Protein AF-A0A7S0TD00-F1 (afdb_monomer_lite)

Sequence (277 aa):
SVAQQNVQYVLLAEFDIDKGSTVKHQYPKPCPISENILADLMLPEGAHLRETDWTIFFLRESEKQKANPERRMTKLDKWEKNRRALIQLIDESAFQLQVLEFSESVSDWFIMHDVARCTFIYSGKWDKSSPNMPQIVLQISEVEKPTKIITAVEVNVDLQWTVLSETELFCSFYPPTGNAMGVKFTTFKHMKSCTDIVGQVIKPPKRPEVPKEDNVHKVATEVDDVNLDQQIIVLNLVRTQIDKSVKRGAIVKAIAIATRLQILESFKPLLTLALDT

InterPro domains:
  IPR012860 Arf3-interacting protein 1, N-terminal domain [PF07792] (9-85)
  IPR052809 Actin-polarity regulatory [PTHR28245] (4-276)

pLDDT: mean 83.69, std 16.09, range [34.34, 97.5]

Radius of gyration: 28.65 Å; chains: 1; bounding box: 56×42×84 Å

Structure (mmCIF, N/CA/C/O backbone):
data_AF-A0A7S0TD00-F1
#
_entry.id   AF-A0A7S0TD00-F1
#
loop_
_atom_site.group_PDB
_atom_site.id
_atom_site.type_symbol
_atom_site.label_atom_id
_atom_site.label_alt_id
_atom_site.label_comp_id
_atom_site.label_asym_id
_atom_site.label_entity_id
_atom_site.label_seq_id
_atom_site.pdbx_PDB_ins_code
_atom_site.Cartn_x
_atom_site.Cartn_y
_atom_site.Cartn_z
_atom_site.occupancy
_atom_site.B_iso_or_equiv
_atom_site.auth_seq_id
_atom_site.auth_comp_id
_atom_site.auth_asym_id
_atom_site.auth_atom_id
_atom_site.pdbx_PDB_model_num
ATOM 1 N N . SER A 1 1 ? -14.610 1.796 -15.539 1.00 36.47 1 SER A N 1
ATOM 2 C CA . SER A 1 1 ? -13.770 0.635 -15.877 1.00 36.47 1 SER A CA 1
ATOM 3 C C . SER A 1 1 ? -12.531 1.157 -16.580 1.00 36.47 1 SER A C 1
ATOM 5 O O . SER A 1 1 ? -12.663 1.696 -17.671 1.00 36.47 1 SER A O 1
ATOM 7 N N . VAL A 1 2 ? -11.370 1.154 -15.923 1.00 39.78 2 VAL A N 1
ATOM 8 C CA . VAL A 1 2 ? -10.110 1.540 -16.578 1.00 39.78 2 VAL A CA 1
ATOM 9 C C . VAL A 1 2 ? -9.632 0.301 -17.326 1.00 39.78 2 VAL A C 1
ATOM 11 O O . VAL A 1 2 ? -9.380 -0.720 -16.694 1.00 39.78 2 VAL A O 1
ATOM 14 N N . ALA A 1 3 ? -9.580 0.357 -18.658 1.00 44.69 3 ALA A N 1
ATOM 15 C CA . ALA A 1 3 ? -9.066 -0.745 -19.462 1.00 44.69 3 ALA A CA 1
ATOM 16 C C . ALA A 1 3 ? -7.621 -1.046 -19.035 1.00 44.69 3 ALA A C 1
ATOM 18 O O . ALA A 1 3 ? -6.768 -0.157 -19.032 1.00 44.69 3 ALA A O 1
ATOM 19 N N . GLN A 1 4 ? -7.355 -2.287 -18.635 1.00 53.31 4 GLN A N 1
ATOM 20 C CA . GLN A 1 4 ? -6.020 -2.719 -18.250 1.00 53.31 4 GLN A CA 1
ATOM 21 C C . GLN A 1 4 ? -5.122 -2.708 -19.494 1.00 53.31 4 GLN A C 1
ATOM 23 O O . GLN A 1 4 ? -5.320 -3.477 -20.433 1.00 53.31 4 GLN A O 1
ATOM 28 N N . GLN A 1 5 ? -4.163 -1.782 -19.534 1.00 65.25 5 GLN A N 1
ATOM 29 C CA . GLN A 1 5 ? -3.261 -1.634 -20.670 1.00 65.25 5 GLN A CA 1
ATOM 30 C C . GLN A 1 5 ? -2.142 -2.686 -20.585 1.00 65.25 5 GLN A C 1
ATOM 32 O O . GLN A 1 5 ? -1.165 -2.519 -19.854 1.00 65.25 5 GLN A O 1
ATOM 37 N N . ASN A 1 6 ? -2.294 -3.772 -21.344 1.00 81.50 6 ASN A N 1
ATOM 38 C CA . ASN A 1 6 ? -1.384 -4.924 -21.330 1.00 81.50 6 ASN A CA 1
ATOM 39 C C . ASN A 1 6 ? -0.007 -4.635 -21.959 1.00 81.50 6 ASN A C 1
ATOM 41 O O . ASN A 1 6 ? 0.998 -5.191 -21.521 1.00 81.50 6 ASN A O 1
ATOM 45 N N . VAL A 1 7 ? 0.056 -3.736 -22.945 1.00 88.25 7 VAL A N 1
ATOM 46 C CA . VAL A 1 7 ? 1.300 -3.284 -23.594 1.00 88.25 7 VAL A CA 1
ATOM 47 C C . VAL A 1 7 ? 1.527 -1.818 -23.252 1.00 88.25 7 VAL A C 1
ATOM 49 O O . VAL A 1 7 ? 0.700 -0.970 -23.590 1.00 88.25 7 VAL A O 1
ATOM 52 N N . GLN A 1 8 ? 2.630 -1.509 -22.572 1.00 90.06 8 GLN A N 1
ATOM 53 C CA . GLN A 1 8 ? 2.934 -0.141 -22.153 1.00 90.06 8 GLN A CA 1
ATOM 54 C C . GLN A 1 8 ? 3.545 0.672 -23.291 1.00 90.06 8 GLN A C 1
ATOM 56 O O . GLN A 1 8 ? 3.165 1.833 -23.444 1.00 90.06 8 GLN A O 1
ATOM 61 N N . TYR A 1 9 ? 4.437 0.063 -24.084 1.00 93.12 9 TYR A N 1
ATOM 62 C CA . TYR A 1 9 ? 5.069 0.715 -25.231 1.00 93.12 9 TYR A CA 1
ATOM 63 C C . TYR A 1 9 ? 5.265 -0.241 -26.409 1.00 93.12 9 TYR A C 1
ATOM 65 O O . TYR A 1 9 ? 5.588 -1.413 -26.222 1.00 93.12 9 TYR A O 1
ATOM 73 N N . VAL A 1 10 ? 5.126 0.297 -27.616 1.00 94.94 10 VAL A N 1
ATOM 74 C CA . VAL A 1 10 ? 5.682 -0.257 -28.851 1.00 94.94 10 VAL A CA 1
ATOM 75 C C . VAL A 1 10 ? 6.727 0.732 -29.342 1.00 94.94 10 VAL A C 1
ATOM 77 O O . VAL A 1 10 ? 6.453 1.932 -29.427 1.00 94.94 10 VAL A O 1
ATOM 80 N N . LEU A 1 11 ? 7.926 0.236 -29.617 1.00 96.31 11 LEU A N 1
ATOM 81 C CA . LEU A 1 11 ? 9.086 1.047 -29.960 1.00 96.31 11 LEU A CA 1
ATOM 82 C C . LEU A 1 11 ? 9.622 0.609 -31.315 1.00 96.31 11 LEU A C 1
ATOM 84 O O . LEU A 1 11 ? 9.685 -0.588 -31.589 1.00 96.31 11 LEU A O 1
ATOM 88 N N . LEU A 1 12 ? 10.035 1.573 -32.132 1.00 96.69 12 LEU A N 1
ATOM 89 C CA . LEU A 1 12 ? 10.732 1.340 -33.390 1.00 96.69 12 LEU A CA 1
ATOM 90 C C . LEU A 1 12 ? 12.046 2.115 -33.377 1.00 96.69 12 LEU A C 1
ATOM 92 O O . LEU A 1 12 ? 12.034 3.332 -33.174 1.00 96.69 12 LEU A O 1
ATOM 96 N N . ALA A 1 13 ? 13.149 1.427 -33.642 1.00 96.38 13 ALA A N 1
ATOM 97 C CA . ALA A 1 13 ? 14.465 2.021 -33.814 1.00 96.38 13 ALA A CA 1
ATOM 98 C C . ALA A 1 13 ? 15.062 1.625 -35.167 1.00 96.38 13 ALA A C 1
ATOM 100 O O . ALA A 1 13 ? 14.758 0.564 -35.715 1.00 96.38 13 ALA A O 1
ATOM 101 N N . GLU A 1 14 ? 15.924 2.477 -35.704 1.00 94.38 14 GLU A N 1
ATOM 102 C CA . GLU A 1 14 ? 16.707 2.183 -36.899 1.00 94.38 14 GLU A CA 1
ATOM 103 C C . GLU A 1 14 ? 18.122 2.733 -36.771 1.00 94.38 14 GLU A C 1
ATOM 105 O O . GLU A 1 14 ? 18.386 3.695 -36.039 1.00 94.38 14 GLU A O 1
ATOM 110 N N . PHE A 1 15 ? 19.029 2.109 -37.509 1.00 91.94 15 PHE A N 1
ATOM 111 C CA . PHE A 1 15 ? 20.402 2.564 -37.592 1.00 91.94 15 PHE A CA 1
ATOM 112 C C . PHE A 1 15 ? 20.558 3.631 -38.684 1.00 91.94 15 PHE A C 1
ATOM 114 O O . PHE A 1 15 ? 20.278 3.382 -39.857 1.00 91.94 15 PHE A O 1
ATOM 121 N N . ASP A 1 16 ? 21.065 4.799 -38.301 1.00 88.88 16 ASP A N 1
ATOM 122 C CA . ASP A 1 16 ? 21.425 5.907 -39.182 1.00 88.88 16 ASP A CA 1
ATOM 123 C C . ASP A 1 16 ? 22.955 5.981 -39.331 1.00 88.88 16 ASP A C 1
ATOM 125 O O . ASP A 1 16 ? 23.702 5.839 -38.364 1.00 88.88 16 ASP A O 1
ATOM 129 N N . ILE A 1 17 ? 23.450 6.191 -40.554 1.00 83.81 17 ILE A N 1
ATOM 130 C CA . ILE A 1 17 ? 24.895 6.184 -40.827 1.00 83.81 17 ILE A CA 1
ATOM 131 C C . ILE A 1 17 ? 25.645 7.342 -40.159 1.00 83.81 17 ILE A C 1
ATOM 133 O O . ILE A 1 17 ? 26.800 7.161 -39.775 1.00 83.81 17 ILE A O 1
ATOM 137 N N . ASP A 1 18 ? 24.997 8.495 -40.020 1.00 85.38 18 ASP A N 1
ATOM 138 C CA . ASP A 1 18 ? 25.607 9.719 -39.510 1.00 85.38 18 ASP A CA 1
ATOM 139 C C . ASP A 1 18 ? 25.361 9.869 -38.002 1.00 85.38 18 ASP A C 1
ATOM 141 O O . ASP A 1 18 ? 26.192 10.426 -37.285 1.00 85.38 18 ASP A O 1
ATOM 145 N N . LYS A 1 19 ? 24.221 9.366 -37.510 1.00 85.25 19 LYS A N 1
ATOM 146 C CA . LYS A 1 19 ? 23.777 9.540 -36.115 1.00 85.25 19 LYS A CA 1
ATOM 147 C C . LYS A 1 19 ? 23.901 8.287 -35.248 1.00 85.25 19 LYS A C 1
ATOM 149 O O . LYS A 1 19 ? 23.792 8.402 -34.032 1.00 85.25 19 LYS A O 1
ATOM 154 N N . GLY A 1 20 ? 24.127 7.120 -35.846 1.00 89.56 20 GLY A N 1
ATOM 155 C CA . GLY A 1 20 ? 24.105 5.836 -35.149 1.00 89.56 20 GLY A CA 1
ATOM 156 C C . GLY A 1 20 ? 22.681 5.334 -34.892 1.00 89.56 20 GLY A C 1
ATOM 157 O O . GLY A 1 20 ? 21.760 5.598 -35.666 1.00 89.56 20 GLY A O 1
ATOM 158 N N . SER A 1 21 ? 22.493 4.579 -33.813 1.00 93.00 21 SER A N 1
ATOM 159 C CA . SER A 1 21 ? 21.187 4.041 -33.422 1.00 93.00 21 SER A CA 1
ATOM 160 C C . SER A 1 21 ? 20.222 5.168 -33.040 1.00 93.00 21 SER A C 1
ATOM 162 O O . SER A 1 21 ? 20.534 6.016 -32.206 1.00 93.00 21 SER A O 1
ATOM 164 N N . THR A 1 22 ? 19.024 5.182 -33.630 1.00 94.12 22 THR A N 1
ATOM 165 C CA . THR A 1 22 ? 18.001 6.203 -33.346 1.00 94.12 22 THR A CA 1
ATOM 166 C C . THR A 1 22 ? 16.620 5.590 -33.142 1.00 94.12 22 THR A C 1
ATOM 168 O O . THR A 1 22 ? 16.242 4.648 -33.837 1.00 94.12 22 THR A O 1
ATOM 171 N N . VAL A 1 23 ? 15.830 6.144 -32.218 1.00 95.50 23 VAL A N 1
ATOM 172 C CA . VAL A 1 23 ? 14.402 5.812 -32.085 1.00 95.50 23 VAL A CA 1
ATOM 173 C C . VAL A 1 23 ? 13.611 6.608 -33.122 1.00 95.50 23 VAL A C 1
ATOM 175 O O . VAL A 1 23 ? 13.789 7.815 -33.261 1.00 95.50 23 VAL A O 1
ATOM 178 N N . LYS A 1 24 ? 12.725 5.935 -33.857 1.00 95.44 24 LYS A N 1
ATOM 179 C CA . LYS A 1 24 ? 11.877 6.536 -34.899 1.00 95.44 24 LYS A CA 1
ATOM 180 C C . LYS A 1 24 ? 10.453 6.752 -34.423 1.00 95.44 24 LYS A C 1
ATOM 182 O O . LYS A 1 24 ? 9.887 7.820 -34.643 1.00 95.44 24 LYS A O 1
ATOM 187 N N . HIS A 1 25 ? 9.879 5.750 -33.760 1.00 94.62 25 HIS A N 1
ATOM 188 C CA . HIS A 1 25 ? 8.500 5.803 -33.290 1.00 94.62 25 HIS A CA 1
ATOM 189 C C . HIS A 1 25 ? 8.344 5.198 -31.902 1.00 94.62 25 HIS A C 1
ATOM 191 O O . HIS A 1 25 ? 9.000 4.222 -31.540 1.00 94.62 25 HIS A O 1
ATOM 197 N N . GLN A 1 26 ? 7.429 5.794 -31.142 1.00 95.12 26 GLN A N 1
ATOM 198 C CA . GLN A 1 26 ? 7.046 5.361 -29.808 1.00 95.12 26 GLN A CA 1
ATOM 199 C C . GLN A 1 26 ? 5.525 5.456 -29.698 1.00 95.12 26 GLN A C 1
ATOM 201 O O . GLN A 1 26 ? 4.943 6.508 -29.964 1.00 95.12 26 GLN A O 1
ATOM 206 N N . TYR A 1 27 ? 4.874 4.365 -29.312 1.00 92.19 27 TYR A N 1
ATOM 207 C CA . TYR A 1 27 ? 3.422 4.288 -29.164 1.00 92.19 27 TYR A CA 1
ATOM 208 C C . TYR A 1 27 ? 3.062 3.649 -27.817 1.00 92.19 27 TYR A C 1
ATOM 210 O O . TYR A 1 27 ? 3.769 2.746 -27.383 1.00 92.19 27 TYR A O 1
ATOM 218 N N . PRO A 1 28 ? 1.972 4.057 -27.140 1.00 89.62 28 PRO A N 1
ATOM 219 C CA . PRO A 1 28 ? 1.060 5.151 -27.495 1.00 89.62 28 PRO A CA 1
ATOM 220 C C . PRO A 1 28 ? 1.586 6.543 -27.129 1.00 89.62 28 PRO A C 1
ATOM 222 O O . PRO A 1 28 ? 1.002 7.548 -27.518 1.00 89.62 28 PRO A O 1
ATOM 225 N N . LYS A 1 29 ? 2.667 6.611 -26.352 1.00 88.19 29 LYS A N 1
ATOM 226 C CA . LYS A 1 29 ? 3.293 7.844 -25.868 1.00 88.19 29 LYS A CA 1
ATOM 227 C C . LYS A 1 29 ? 4.811 7.647 -25.796 1.00 88.19 29 LYS A C 1
ATOM 229 O O . LYS A 1 29 ? 5.242 6.494 -25.726 1.00 88.19 29 LYS A O 1
ATOM 234 N N . PRO A 1 30 ? 5.607 8.726 -25.723 1.00 86.00 30 PRO A N 1
ATOM 235 C CA . PRO A 1 30 ? 7.042 8.608 -25.493 1.00 86.00 30 PRO A CA 1
ATOM 236 C C . PRO A 1 30 ? 7.362 7.818 -24.214 1.00 86.00 30 PRO A C 1
ATOM 238 O O . PRO A 1 30 ? 6.748 8.025 -23.157 1.00 86.00 30 PRO A O 1
ATOM 241 N N . CYS A 1 31 ? 8.314 6.897 -24.327 1.00 85.56 31 CYS A N 1
ATOM 242 C CA . CYS A 1 31 ? 8.933 6.181 -23.224 1.00 85.56 31 CYS A CA 1
ATOM 243 C C . CYS A 1 31 ? 9.693 7.189 -22.343 1.00 85.56 31 CYS A C 1
ATOM 245 O O . CYS A 1 31 ? 10.375 8.063 -22.872 1.00 85.56 31 CYS A O 1
ATOM 247 N N . PRO A 1 32 ? 9.607 7.102 -21.003 1.00 77.88 32 PRO A N 1
ATOM 248 C CA . PRO A 1 32 ? 10.296 8.013 -20.082 1.00 77.88 32 PRO A CA 1
ATOM 249 C C . PRO A 1 32 ? 11.805 7.721 -19.962 1.00 77.88 32 PRO A C 1
ATOM 251 O O . PRO A 1 32 ? 12.413 7.989 -18.930 1.00 77.88 32 PRO A O 1
ATOM 254 N N . ILE A 1 33 ? 12.393 7.091 -20.975 1.00 83.00 33 ILE A N 1
ATOM 255 C CA . ILE A 1 33 ? 13.814 6.768 -21.072 1.00 83.00 33 ILE A CA 1
ATOM 256 C C . ILE A 1 33 ? 14.350 7.548 -22.264 1.00 83.00 33 ILE A C 1
ATOM 258 O O . ILE A 1 33 ? 13.649 7.709 -23.262 1.00 83.00 33 ILE A O 1
ATOM 262 N N . SER A 1 34 ? 15.575 8.065 -22.152 1.00 86.12 34 SER A N 1
ATOM 263 C CA . SER A 1 34 ? 16.172 8.840 -23.237 1.00 86.12 34 SER A CA 1
ATOM 264 C C . SER A 1 34 ? 16.261 8.008 -24.515 1.00 86.12 34 SER A C 1
ATOM 266 O O . SER A 1 34 ? 16.638 6.836 -24.485 1.00 86.12 34 SER A O 1
ATOM 268 N N . GLU A 1 35 ? 15.942 8.635 -25.647 1.00 88.25 35 GLU A N 1
ATOM 269 C CA . GLU A 1 35 ? 15.896 7.952 -26.943 1.00 88.25 35 GLU A CA 1
ATOM 270 C C . GLU A 1 35 ? 17.239 7.326 -27.322 1.00 88.25 35 GLU A C 1
ATOM 272 O O . GLU A 1 35 ? 17.247 6.232 -27.867 1.00 88.25 35 GLU A O 1
ATOM 277 N N . ASN A 1 36 ? 18.364 7.948 -26.960 1.00 87.19 36 ASN A N 1
ATOM 278 C CA . ASN A 1 36 ? 19.694 7.392 -27.233 1.00 87.19 36 ASN A CA 1
ATOM 279 C C . ASN A 1 36 ? 19.907 6.052 -26.511 1.00 87.19 36 ASN A C 1
ATOM 281 O O . ASN A 1 36 ? 20.262 5.063 -27.138 1.00 87.19 36 ASN A O 1
ATOM 285 N N . ILE A 1 37 ? 19.607 5.993 -25.206 1.00 87.12 37 ILE A N 1
ATOM 286 C CA . ILE A 1 37 ? 19.737 4.750 -24.427 1.00 87.12 37 ILE A CA 1
ATOM 287 C C . ILE A 1 37 ? 18.771 3.696 -24.969 1.00 87.12 37 ILE A C 1
ATOM 289 O O . ILE A 1 37 ? 19.114 2.521 -25.067 1.00 87.12 37 ILE A O 1
ATOM 293 N N . LEU A 1 38 ? 17.555 4.110 -25.322 1.00 91.38 38 LEU A N 1
ATOM 294 C CA . LEU A 1 38 ? 16.552 3.204 -25.861 1.00 91.38 38 LEU A CA 1
ATOM 295 C C . LEU A 1 38 ? 16.971 2.628 -27.219 1.00 91.38 38 LEU A C 1
ATOM 297 O O . LEU A 1 38 ? 16.799 1.433 -27.446 1.00 91.38 38 LEU A O 1
ATOM 301 N N . ALA A 1 39 ? 17.556 3.452 -28.090 1.00 93.25 39 ALA A N 1
ATOM 302 C CA . ALA A 1 39 ? 18.073 3.028 -29.382 1.00 93.25 39 ALA A CA 1
ATOM 303 C C . ALA A 1 39 ? 19.233 2.037 -29.231 1.00 93.25 39 ALA A C 1
ATOM 305 O O . ALA A 1 39 ? 19.227 1.011 -29.903 1.00 93.25 39 ALA A O 1
ATOM 306 N N . ASP A 1 40 ? 20.171 2.295 -28.317 1.00 90.75 40 ASP A N 1
ATOM 307 C CA . ASP A 1 40 ? 21.311 1.406 -28.055 1.00 90.75 40 ASP A CA 1
ATOM 308 C C . ASP A 1 40 ? 20.870 0.046 -27.488 1.00 90.75 40 ASP A C 1
ATOM 310 O O . ASP A 1 40 ? 21.419 -0.995 -27.846 1.00 90.75 40 ASP A O 1
ATOM 314 N N . LEU A 1 41 ? 19.840 0.027 -26.633 1.00 91.88 41 LEU A N 1
ATOM 315 C CA . LEU A 1 41 ? 19.255 -1.216 -26.111 1.00 91.88 41 LEU A CA 1
ATOM 316 C C . LEU A 1 41 ? 18.516 -2.017 -27.194 1.00 91.88 41 LEU A C 1
ATOM 318 O O . LEU A 1 41 ? 18.530 -3.250 -27.170 1.00 91.88 41 LEU A O 1
ATOM 322 N N . MET A 1 42 ? 17.856 -1.329 -28.130 1.00 94.50 42 MET A N 1
ATOM 323 C CA . MET A 1 42 ? 17.131 -1.959 -29.236 1.00 94.50 42 MET A CA 1
ATOM 324 C C . MET A 1 42 ? 18.052 -2.429 -30.365 1.00 94.50 42 MET A C 1
ATOM 326 O O . MET A 1 42 ? 17.738 -3.414 -31.025 1.00 94.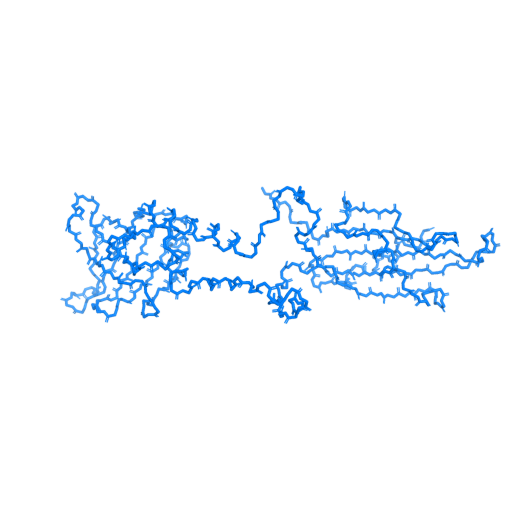50 42 MET A O 1
ATOM 330 N N . LEU A 1 43 ? 19.175 -1.751 -30.591 1.00 92.44 43 LEU A N 1
ATOM 331 C CA . LEU A 1 43 ? 20.145 -2.032 -31.650 1.00 92.44 43 LEU A CA 1
ATOM 332 C C . LEU A 1 43 ? 21.533 -2.257 -31.032 1.00 92.44 43 LEU A C 1
ATOM 334 O O . LEU A 1 43 ? 22.413 -1.407 -31.183 1.00 92.44 43 LEU A O 1
ATOM 338 N N . PRO A 1 44 ? 21.741 -3.380 -30.322 1.00 82.81 44 PRO A N 1
ATOM 339 C CA . PRO A 1 44 ? 23.016 -3.652 -29.681 1.00 82.81 44 PRO A CA 1
ATOM 340 C C . PRO A 1 44 ? 24.130 -3.837 -30.714 1.00 82.81 44 PRO A C 1
ATOM 342 O O . PRO A 1 44 ? 23.916 -4.306 -31.838 1.00 82.81 44 PRO A O 1
ATOM 345 N N . GLU A 1 45 ? 25.348 -3.507 -30.295 1.00 79.50 45 GLU A N 1
ATOM 346 C CA . GLU A 1 45 ? 26.547 -3.711 -31.102 1.00 79.50 45 GLU A CA 1
ATOM 347 C C . GLU A 1 45 ? 26.650 -5.159 -31.605 1.00 79.50 45 GLU A C 1
ATOM 349 O O . GLU A 1 45 ? 26.419 -6.123 -30.875 1.00 79.50 45 GLU A O 1
ATOM 354 N N . GLY A 1 46 ? 26.983 -5.308 -32.888 1.00 75.94 46 GLY A N 1
ATOM 355 C CA . GLY A 1 46 ? 27.046 -6.611 -33.559 1.00 75.94 46 GLY A CA 1
ATOM 356 C C . GLY A 1 46 ? 25.720 -7.150 -34.114 1.00 75.94 46 GLY A C 1
ATOM 357 O O . GLY A 1 46 ? 25.755 -8.159 -34.817 1.00 75.94 46 GLY A O 1
ATOM 358 N N . ALA A 1 47 ? 24.572 -6.485 -33.916 1.00 74.31 47 ALA A N 1
ATOM 359 C CA . ALA A 1 47 ? 23.291 -6.936 -34.488 1.00 74.31 47 ALA A CA 1
ATOM 360 C C . ALA A 1 47 ? 23.292 -7.008 -36.033 1.00 74.31 47 ALA A C 1
ATOM 362 O O . ALA A 1 47 ? 22.589 -7.821 -36.626 1.00 74.31 47 ALA A O 1
ATOM 363 N N . HIS A 1 48 ? 24.148 -6.220 -36.690 1.00 73.56 48 HIS A N 1
ATOM 364 C CA . HIS A 1 48 ? 24.347 -6.229 -38.144 1.00 73.56 48 HIS A CA 1
ATOM 365 C C . HIS A 1 48 ? 25.030 -7.502 -38.682 1.00 73.56 48 HIS A C 1
ATOM 367 O O . HIS A 1 48 ? 25.057 -7.716 -39.891 1.00 73.56 48 HIS A O 1
ATOM 373 N N . LEU A 1 49 ? 25.608 -8.339 -37.811 1.00 78.62 49 LEU A N 1
ATOM 374 C CA . LEU A 1 49 ? 26.257 -9.600 -38.193 1.00 78.62 49 LEU A CA 1
ATOM 375 C C . LEU A 1 49 ? 25.256 -10.743 -38.401 1.00 78.62 49 LEU A C 1
ATOM 377 O O . LEU A 1 49 ? 25.643 -11.836 -38.815 1.00 78.62 49 LEU A O 1
ATOM 381 N N . ARG A 1 50 ? 23.981 -10.516 -38.078 1.00 81.62 50 ARG A N 1
ATOM 382 C CA . ARG A 1 50 ? 22.902 -11.500 -38.159 1.00 81.62 50 ARG A CA 1
ATOM 383 C C . ARG A 1 50 ? 21.752 -10.920 -38.969 1.00 81.62 50 ARG A C 1
ATOM 385 O O . ARG A 1 50 ? 21.496 -9.720 -38.922 1.00 81.62 50 ARG A O 1
ATOM 392 N N . GLU A 1 51 ? 21.047 -11.785 -39.692 1.00 85.25 51 GLU A N 1
ATOM 393 C CA . GLU A 1 51 ? 19.837 -11.393 -40.425 1.00 85.25 51 GLU A CA 1
ATOM 394 C C . GLU A 1 51 ? 18.716 -10.986 -39.459 1.00 85.25 51 GLU A C 1
ATOM 396 O O . GLU A 1 51 ? 18.051 -9.973 -39.662 1.00 85.25 51 GLU A O 1
ATOM 401 N N . THR A 1 52 ? 18.560 -11.730 -38.365 1.00 88.94 52 THR A N 1
ATOM 402 C CA . THR A 1 52 ? 17.617 -11.428 -37.284 1.00 88.94 52 THR A CA 1
ATOM 403 C C . THR A 1 52 ? 18.200 -11.802 -35.931 1.00 88.94 52 THR A C 1
ATOM 405 O O . THR A 1 52 ? 18.889 -12.819 -35.821 1.00 88.94 52 THR A O 1
ATOM 408 N N . ASP A 1 53 ? 17.879 -11.025 -34.897 1.00 91.50 53 ASP A N 1
ATOM 409 C CA . ASP A 1 53 ? 18.256 -11.323 -33.514 1.00 91.50 53 ASP A CA 1
ATOM 410 C C . ASP A 1 53 ? 17.159 -10.914 -32.521 1.00 91.50 53 ASP A C 1
ATOM 412 O O . ASP A 1 53 ? 16.482 -9.901 -32.709 1.00 91.50 53 ASP A O 1
ATOM 416 N N . TRP A 1 54 ? 16.992 -11.701 -31.459 1.00 92.56 54 TRP A N 1
ATOM 417 C CA . TRP A 1 54 ? 16.017 -11.446 -30.399 1.00 92.56 54 TRP A CA 1
ATOM 418 C C . TRP A 1 54 ? 16.741 -11.041 -29.125 1.00 92.56 54 TRP A C 1
ATOM 420 O O . TRP A 1 54 ? 17.585 -11.783 -28.622 1.00 92.56 54 TRP A O 1
ATOM 430 N N . THR A 1 55 ? 16.360 -9.906 -28.549 1.00 91.50 55 THR A N 1
ATOM 431 C CA . THR A 1 55 ? 16.898 -9.461 -27.264 1.00 91.50 55 THR A CA 1
ATOM 432 C C . THR A 1 55 ? 15.787 -9.180 -26.268 1.00 91.50 55 THR A C 1
ATOM 434 O O . THR A 1 55 ? 14.675 -8.787 -26.622 1.00 91.50 55 THR A O 1
ATOM 437 N N . ILE A 1 56 ? 16.088 -9.419 -24.993 1.00 91.69 56 ILE A N 1
ATOM 438 C CA . ILE A 1 56 ? 15.217 -9.053 -23.882 1.00 91.69 56 ILE A CA 1
ATOM 439 C C . ILE A 1 56 ? 15.994 -8.100 -22.991 1.00 91.69 56 ILE A C 1
ATOM 441 O O . ILE A 1 56 ? 17.111 -8.400 -22.571 1.00 91.69 56 ILE A O 1
ATOM 445 N N . PHE A 1 57 ? 15.390 -6.961 -22.685 1.00 91.50 57 PHE A N 1
ATOM 446 C CA . PHE A 1 57 ? 15.923 -6.020 -21.711 1.00 91.50 57 PHE A CA 1
ATOM 447 C C . PHE A 1 57 ? 14.806 -5.494 -20.817 1.00 91.50 57 PHE A C 1
ATOM 449 O O . PHE A 1 57 ? 13.617 -5.648 -21.099 1.00 91.50 57 PHE A O 1
ATOM 456 N N . PHE A 1 58 ? 15.190 -4.893 -19.696 1.00 89.50 58 PHE A N 1
ATOM 457 C CA . PHE A 1 58 ? 14.246 -4.425 -18.692 1.00 89.50 58 PHE A CA 1
ATOM 458 C C . PHE A 1 58 ? 14.291 -2.912 -18.591 1.00 89.50 58 PHE A C 1
ATOM 460 O O . PHE A 1 58 ? 15.357 -2.317 -18.438 1.00 89.50 58 PHE A O 1
ATOM 467 N N . LEU A 1 59 ? 13.115 -2.299 -18.614 1.00 86.19 59 LEU A N 1
ATOM 468 C CA . LEU A 1 59 ? 12.948 -0.887 -18.334 1.00 86.19 59 LEU A CA 1
ATOM 469 C C . LEU A 1 59 ? 12.396 -0.746 -16.923 1.00 86.19 59 LEU A C 1
ATOM 471 O O . LEU A 1 59 ? 11.348 -1.296 -16.584 1.00 86.19 59 LEU A O 1
ATOM 475 N N . ARG A 1 60 ? 13.103 0.014 -16.090 1.00 72.81 60 ARG A N 1
ATOM 476 C CA . ARG A 1 60 ? 12.541 0.488 -14.831 1.00 72.81 60 ARG A CA 1
ATOM 477 C C . ARG A 1 60 ? 11.873 1.816 -15.125 1.00 72.81 60 ARG A C 1
ATOM 479 O O . ARG A 1 60 ? 12.551 2.766 -15.521 1.00 72.81 60 ARG A O 1
ATOM 486 N N . GLU A 1 61 ? 10.567 1.899 -14.904 1.00 61.84 61 GLU A N 1
ATOM 487 C CA . GLU A 1 61 ? 9.889 3.190 -14.840 1.00 61.84 61 GLU A CA 1
ATOM 488 C C . GLU A 1 61 ? 10.352 3.869 -13.548 1.00 61.84 61 GLU A C 1
ATOM 490 O O . GLU A 1 61 ? 9.702 3.824 -12.511 1.00 61.84 61 GLU A O 1
ATOM 495 N N . SER A 1 62 ? 11.568 4.418 -13.563 1.00 52.28 62 SER A N 1
ATOM 496 C CA . SER A 1 62 ? 12.010 5.246 -12.458 1.00 52.28 62 SER A CA 1
ATOM 497 C C . SER A 1 62 ? 11.081 6.455 -12.430 1.00 52.28 62 SER A C 1
ATOM 499 O O . SER A 1 62 ? 10.853 7.078 -13.468 1.00 52.28 62 SER A O 1
ATOM 501 N N . GLU A 1 63 ? 10.585 6.839 -11.255 1.00 46.41 63 GLU A N 1
ATOM 502 C CA . GLU A 1 63 ? 9.786 8.062 -11.047 1.00 46.41 63 GLU A CA 1
ATOM 503 C C . GLU A 1 63 ? 10.533 9.361 -11.469 1.00 46.41 63 GLU A C 1
ATOM 505 O O . GLU A 1 63 ? 10.079 10.474 -11.215 1.00 46.41 63 GLU A O 1
ATOM 510 N N . LYS A 1 64 ? 11.698 9.246 -12.124 1.00 45.72 64 LYS A N 1
ATOM 511 C CA . LYS A 1 64 ? 12.677 10.295 -12.399 1.00 45.72 64 LYS A CA 1
ATOM 512 C C . LYS A 1 64 ? 12.421 11.134 -13.657 1.00 45.72 64 LYS A C 1
ATOM 514 O O . LYS A 1 64 ? 13.245 12.002 -13.912 1.00 45.72 64 LYS A O 1
ATOM 519 N N . GLN A 1 65 ? 11.340 10.959 -14.428 1.00 42.62 65 GLN A N 1
ATOM 520 C CA . GLN A 1 65 ? 11.144 11.764 -15.660 1.00 42.62 65 GLN A CA 1
ATOM 521 C C . GLN A 1 65 ? 9.747 12.379 -15.884 1.00 42.62 65 GLN A C 1
ATOM 523 O O . GLN A 1 65 ? 9.413 12.757 -17.003 1.00 42.62 65 GLN A O 1
ATOM 528 N N . LYS A 1 66 ? 8.933 12.584 -14.835 1.00 38.62 66 LYS A N 1
ATOM 529 C CA . LYS A 1 66 ? 7.684 13.381 -14.944 1.00 38.62 66 LYS A CA 1
ATOM 530 C C . LYS A 1 66 ? 7.444 14.417 -13.837 1.00 38.62 66 LYS A C 1
ATOM 532 O O . LYS A 1 66 ? 6.304 14.812 -13.615 1.00 38.62 66 LYS A O 1
ATOM 537 N N . ALA A 1 67 ? 8.484 14.902 -13.162 1.00 35.81 67 ALA A N 1
ATOM 538 C CA . ALA A 1 67 ? 8.319 15.922 -12.127 1.00 35.81 67 ALA A CA 1
ATOM 539 C C . ALA A 1 67 ? 9.151 17.175 -12.422 1.00 35.81 67 ALA A C 1
ATOM 541 O O . ALA A 1 67 ? 10.365 17.106 -12.591 1.00 35.81 67 ALA A O 1
ATOM 542 N N . ASN A 1 68 ? 8.448 18.308 -12.466 1.00 34.34 68 ASN A N 1
ATOM 543 C CA . ASN A 1 68 ? 8.950 19.676 -12.378 1.00 34.34 68 ASN A CA 1
ATOM 544 C C . ASN A 1 68 ? 10.192 19.771 -11.446 1.00 34.34 68 ASN A C 1
ATOM 546 O O . ASN A 1 68 ? 10.114 19.274 -10.317 1.00 34.34 68 ASN A O 1
ATOM 550 N N . PRO A 1 69 ? 11.323 20.382 -11.863 1.00 39.53 69 PRO A N 1
ATOM 551 C CA . PRO A 1 69 ? 12.559 20.449 -11.068 1.00 39.53 69 PRO A CA 1
ATOM 552 C C . PRO A 1 69 ? 12.428 21.148 -9.702 1.00 39.53 69 PRO A C 1
ATOM 554 O O . PRO A 1 69 ? 13.324 21.018 -8.871 1.00 39.53 69 PRO A O 1
ATOM 557 N N . GLU A 1 70 ? 11.324 21.847 -9.427 1.00 42.62 70 GLU A N 1
ATOM 558 C CA . GLU A 1 70 ? 11.201 22.698 -8.239 1.00 42.62 70 GLU A CA 1
ATOM 559 C C . GLU A 1 70 ? 10.983 21.994 -6.893 1.00 42.62 70 GLU A C 1
ATOM 561 O O . GLU A 1 70 ? 11.151 22.646 -5.868 1.00 42.62 70 GLU A O 1
ATOM 566 N N . ARG A 1 71 ? 10.682 20.691 -6.810 1.00 47.44 71 ARG A N 1
ATOM 567 C CA . ARG A 1 71 ? 10.674 19.980 -5.509 1.00 47.44 71 ARG A CA 1
ATOM 568 C C . ARG A 1 71 ? 11.055 18.510 -5.659 1.00 47.44 71 ARG A C 1
ATOM 570 O O . ARG A 1 71 ? 10.194 17.631 -5.692 1.00 47.44 71 ARG A O 1
ATOM 577 N N . ARG A 1 72 ? 12.361 18.222 -5.698 1.00 47.47 72 ARG A N 1
ATOM 578 C CA . ARG A 1 72 ? 12.875 16.875 -5.396 1.00 47.47 72 ARG A CA 1
ATOM 579 C C . ARG A 1 72 ? 12.530 16.547 -3.940 1.00 47.47 72 ARG A C 1
ATOM 581 O O . ARG A 1 72 ? 13.201 17.014 -3.032 1.00 47.47 72 ARG A O 1
ATOM 588 N N . MET A 1 73 ? 11.479 15.758 -3.731 1.00 56.91 73 MET A N 1
ATOM 589 C CA . MET A 1 73 ? 11.129 15.192 -2.426 1.00 56.91 73 MET A CA 1
ATOM 590 C C . MET A 1 73 ? 12.227 14.182 -2.049 1.00 56.91 73 MET A C 1
ATOM 592 O O . MET A 1 73 ? 12.342 13.128 -2.677 1.00 56.91 73 MET A O 1
ATOM 596 N N . THR A 1 74 ? 13.079 14.510 -1.081 1.00 77.00 74 THR A N 1
ATOM 597 C CA . THR A 1 74 ? 14.111 13.597 -0.565 1.00 77.00 74 THR A CA 1
ATOM 598 C C . THR A 1 74 ? 13.476 12.340 0.056 1.00 77.00 74 THR A C 1
ATOM 600 O O . THR A 1 74 ? 12.279 12.319 0.356 1.00 77.00 74 THR A O 1
ATOM 603 N N . LYS A 1 75 ? 14.259 11.268 0.295 1.00 80.38 75 LYS A N 1
ATOM 604 C CA . LYS A 1 75 ? 13.774 10.104 1.078 1.00 80.38 75 LYS A CA 1
ATOM 605 C C . LYS A 1 75 ? 13.184 10.562 2.424 1.00 80.38 75 LYS A C 1
ATOM 607 O O . LYS A 1 75 ? 12.163 10.030 2.854 1.00 80.38 75 LYS A O 1
ATOM 612 N N . LEU A 1 76 ? 13.793 11.583 3.037 1.00 81.06 76 LEU A N 1
ATOM 613 C CA . LEU A 1 76 ? 13.321 12.208 4.269 1.00 81.06 76 LEU A CA 1
ATOM 614 C C . LEU A 1 76 ? 11.990 12.946 4.073 1.00 81.06 76 LEU A C 1
ATOM 616 O O . LEU A 1 76 ? 11.082 12.757 4.871 1.00 81.06 76 LEU A O 1
ATOM 620 N N . ASP A 1 77 ? 11.829 13.713 2.994 1.00 84.38 77 ASP A N 1
ATOM 621 C CA . ASP A 1 77 ? 10.570 14.409 2.696 1.00 84.38 77 ASP A CA 1
ATOM 622 C C . ASP A 1 77 ? 9.422 13.425 2.422 1.00 84.38 77 ASP A C 1
ATOM 624 O O . ASP A 1 77 ? 8.291 13.648 2.858 1.00 84.38 77 ASP A O 1
ATOM 628 N N . LYS A 1 78 ? 9.703 12.306 1.737 1.00 85.88 78 LYS A N 1
ATOM 629 C CA . LYS A 1 78 ? 8.730 11.224 1.517 1.00 85.88 78 LYS A CA 1
ATOM 630 C C . LYS A 1 78 ? 8.333 10.572 2.840 1.00 85.88 78 LYS A C 1
ATOM 632 O O . LYS A 1 78 ? 7.143 10.385 3.087 1.00 85.88 78 LYS A O 1
ATOM 637 N N . TRP A 1 79 ? 9.312 10.260 3.689 1.00 87.56 79 TRP A N 1
ATOM 638 C CA . TRP A 1 79 ? 9.063 9.740 5.033 1.00 87.56 79 TRP A CA 1
ATOM 639 C C . TRP A 1 79 ? 8.221 10.719 5.860 1.00 87.56 79 TRP A C 1
ATOM 641 O O . TRP A 1 79 ? 7.205 10.320 6.419 1.00 87.56 79 TRP A O 1
ATOM 651 N N . GLU A 1 80 ? 8.555 12.011 5.849 1.00 88.06 80 GLU A N 1
ATOM 652 C CA . GLU A 1 80 ? 7.844 13.045 6.605 1.00 88.06 80 GLU A CA 1
ATOM 653 C C . GLU A 1 80 ? 6.432 13.303 6.063 1.00 88.06 80 GLU A C 1
ATOM 655 O O . GLU A 1 80 ? 5.510 13.610 6.820 1.00 88.06 80 GLU A O 1
ATOM 660 N N . LYS A 1 81 ? 6.225 13.165 4.749 1.00 88.88 81 LYS A N 1
ATOM 661 C CA . LYS A 1 81 ? 4.892 13.197 4.137 1.00 88.88 81 LYS A CA 1
ATOM 662 C C . LYS A 1 81 ? 4.044 12.016 4.608 1.00 88.88 81 LYS A C 1
ATOM 664 O O . LYS A 1 81 ? 2.902 12.223 5.005 1.00 88.88 81 LYS A O 1
ATOM 669 N N . ASN A 1 82 ? 4.597 10.803 4.587 1.00 89.38 82 ASN A N 1
ATOM 670 C CA . ASN A 1 82 ? 3.896 9.605 5.052 1.00 89.38 82 ASN A CA 1
ATOM 671 C C . ASN A 1 82 ? 3.596 9.684 6.554 1.00 89.38 82 ASN A C 1
ATOM 673 O O . ASN A 1 82 ? 2.475 9.403 6.966 1.00 89.38 82 ASN A O 1
ATOM 677 N N . ARG A 1 83 ? 4.558 10.155 7.358 1.00 88.81 83 ARG A N 1
ATOM 678 C CA . ARG A 1 83 ? 4.387 10.406 8.794 1.00 88.81 83 ARG A CA 1
ATOM 679 C C . ARG A 1 83 ? 3.229 11.365 9.052 1.00 88.81 83 ARG A C 1
ATOM 681 O O . ARG A 1 83 ? 2.350 11.054 9.846 1.00 88.81 83 ARG A O 1
ATOM 688 N N . ARG A 1 84 ? 3.183 12.499 8.344 1.00 90.38 84 ARG A N 1
ATOM 689 C CA . ARG A 1 84 ? 2.080 13.469 8.448 1.00 90.38 84 ARG A CA 1
ATOM 690 C C . ARG A 1 84 ? 0.731 12.878 8.042 1.00 90.38 84 ARG A C 1
ATOM 692 O O . ARG A 1 84 ? -0.256 13.142 8.718 1.00 90.38 84 ARG A O 1
ATOM 699 N N . ALA A 1 85 ? 0.694 12.067 6.987 1.00 91.06 85 ALA A N 1
ATOM 700 C CA . ALA A 1 85 ? -0.529 11.394 6.558 1.00 91.06 85 ALA A CA 1
ATOM 701 C C . ALA A 1 85 ? -1.040 10.389 7.606 1.00 91.06 85 ALA A C 1
ATOM 703 O O . ALA A 1 85 ? -2.239 10.349 7.863 1.00 91.06 85 ALA A O 1
ATOM 704 N N . LEU A 1 86 ? -0.147 9.626 8.250 1.00 91.69 86 LEU A N 1
ATOM 705 C CA . LEU A 1 86 ? -0.513 8.724 9.346 1.00 91.69 86 LEU A CA 1
ATOM 706 C C . LEU A 1 86 ? -1.071 9.495 10.549 1.00 91.69 86 LEU A C 1
ATOM 708 O O . LEU A 1 86 ? -2.108 9.115 11.076 1.00 91.69 86 LEU A O 1
ATOM 712 N N . ILE A 1 87 ? -0.419 10.592 10.949 1.00 91.50 87 ILE A N 1
ATOM 713 C CA . ILE A 1 87 ? -0.891 11.456 12.046 1.00 91.50 87 ILE A CA 1
ATOM 714 C C . ILE A 1 87 ? -2.295 11.975 11.752 1.00 91.50 87 ILE A C 1
ATOM 716 O O . ILE A 1 87 ? -3.174 11.880 12.600 1.00 91.50 87 ILE A O 1
ATOM 720 N N . GLN A 1 88 ? -2.514 12.482 10.538 1.00 92.50 88 GLN A N 1
ATOM 721 C CA . GLN A 1 88 ? -3.826 12.955 10.119 1.00 92.50 88 GLN A CA 1
ATOM 722 C C . GLN A 1 88 ? -4.869 11.833 10.175 1.00 92.50 88 GLN A C 1
ATOM 724 O O . GLN A 1 88 ? -5.963 12.037 10.689 1.00 92.50 88 GLN A O 1
ATOM 729 N N . LEU A 1 89 ? -4.521 10.639 9.691 1.00 91.88 89 LEU A N 1
ATOM 730 C CA . LEU A 1 89 ? -5.421 9.491 9.698 1.00 91.88 89 LEU A CA 1
ATOM 731 C C . LEU A 1 89 ? -5.776 9.038 11.124 1.00 91.88 89 LEU A C 1
ATOM 733 O O . LEU A 1 89 ? -6.922 8.675 11.365 1.00 91.88 89 LEU A O 1
ATOM 737 N N . ILE A 1 90 ? -4.821 9.086 12.059 1.00 93.75 90 ILE A N 1
ATOM 738 C CA . ILE A 1 90 ? -5.040 8.823 13.489 1.00 93.75 90 ILE A CA 1
ATOM 739 C C . ILE A 1 90 ? -5.956 9.894 14.091 1.00 93.75 90 ILE A C 1
ATOM 741 O O . ILE A 1 90 ? -6.961 9.554 14.709 1.00 93.75 90 ILE A O 1
ATOM 745 N N . ASP A 1 91 ? -5.654 11.175 13.877 1.00 91.94 91 ASP A N 1
ATOM 746 C CA . ASP A 1 91 ? -6.410 12.294 14.453 1.00 91.94 91 ASP A CA 1
ATOM 747 C C . ASP A 1 91 ? -7.866 12.345 13.956 1.00 91.94 91 ASP A C 1
ATOM 749 O O . ASP A 1 91 ? -8.771 12.712 14.704 1.00 91.94 91 ASP A O 1
ATOM 753 N N . GLU A 1 92 ? -8.098 11.977 12.695 1.00 91.31 92 GLU A N 1
ATOM 754 C CA . GLU A 1 92 ? -9.423 11.946 12.067 1.00 91.31 92 GLU A CA 1
ATOM 755 C C . GLU A 1 92 ? -10.133 10.587 12.240 1.00 91.31 92 GLU A C 1
ATOM 757 O O . GLU A 1 92 ? -11.261 10.408 11.771 1.00 91.31 92 GLU A O 1
ATOM 762 N N . SER A 1 93 ? -9.499 9.608 12.901 1.00 88.81 93 SER A N 1
ATOM 763 C CA . SER A 1 93 ? -10.052 8.260 13.042 1.00 88.81 93 SER A CA 1
ATOM 764 C C . SER A 1 93 ? -11.263 8.223 13.978 1.00 88.81 93 SER A C 1
ATOM 766 O O . SER A 1 93 ? -11.171 8.410 15.189 1.00 88.81 93 SER A O 1
ATOM 768 N N . ALA A 1 94 ? -12.427 7.919 13.408 1.00 93.06 94 ALA A N 1
ATOM 769 C CA . ALA A 1 94 ? -13.644 7.619 14.154 1.00 93.06 94 ALA A CA 1
ATOM 770 C C . ALA A 1 94 ? -14.480 6.603 13.370 1.00 93.06 94 ALA A C 1
ATOM 772 O O . ALA A 1 94 ? -15.348 6.956 12.570 1.00 93.06 94 ALA A O 1
ATOM 773 N N . PHE A 1 95 ? -14.199 5.319 13.577 1.00 94.25 95 PHE A N 1
ATOM 774 C CA . PHE A 1 95 ? -14.814 4.238 12.813 1.00 94.25 95 PHE A CA 1
ATOM 775 C C . PHE A 1 95 ? -15.983 3.636 13.581 1.00 94.25 95 PHE A C 1
ATOM 777 O O . PHE A 1 95 ? -15.802 3.113 14.677 1.00 94.25 95 PHE A O 1
ATOM 784 N N . GLN A 1 96 ? -17.179 3.681 13.000 1.00 92.88 96 GLN A N 1
ATOM 785 C CA . GLN A 1 96 ? -18.312 2.924 13.529 1.00 92.88 96 GLN A CA 1
ATOM 786 C C . GLN A 1 96 ? -18.177 1.446 13.170 1.00 92.88 96 GLN A C 1
ATOM 788 O O . GLN A 1 96 ? -17.890 1.107 12.016 1.00 92.88 96 GLN A O 1
ATOM 793 N N . LEU A 1 97 ? -18.395 0.585 14.158 1.00 95.38 97 LEU A N 1
ATOM 794 C CA . LEU A 1 97 ? -18.272 -0.859 14.023 1.00 95.38 97 LEU A CA 1
ATOM 795 C C . LEU A 1 97 ? -19.186 -1.601 15.006 1.00 95.38 97 LEU A C 1
ATOM 797 O O . LEU A 1 97 ? -19.652 -1.032 15.991 1.00 95.38 97 LEU A O 1
ATOM 801 N N . GLN A 1 98 ? -19.453 -2.870 14.718 1.00 95.44 98 GLN A N 1
ATOM 802 C CA . GLN A 1 98 ? -20.035 -3.813 15.675 1.00 95.44 98 GLN A CA 1
ATOM 803 C C . GLN A 1 98 ? -18.904 -4.596 16.337 1.00 95.44 98 GLN A C 1
ATOM 805 O O . GLN A 1 98 ? -17.909 -4.907 15.675 1.00 95.44 98 GLN A O 1
ATOM 810 N N . VAL A 1 99 ? -19.054 -4.916 17.621 1.00 95.38 99 VAL A N 1
ATOM 811 C CA . VAL A 1 99 ? -18.024 -5.611 18.400 1.00 95.38 99 VAL A CA 1
ATOM 812 C C . VAL A 1 99 ? -18.580 -6.923 18.930 1.00 95.38 99 VAL A C 1
ATOM 814 O O . VAL A 1 99 ? -19.675 -6.966 19.489 1.00 95.38 99 VAL A O 1
ATOM 817 N N . LEU A 1 100 ? -17.786 -7.973 18.775 1.00 94.44 100 LEU A N 1
ATOM 818 C CA . LEU A 1 100 ? -17.984 -9.277 19.380 1.00 94.44 100 LEU A CA 1
ATOM 819 C C . LEU A 1 100 ? -16.818 -9.521 20.330 1.00 94.44 100 LEU A C 1
ATOM 821 O O . LEU A 1 100 ? -15.667 -9.503 19.905 1.00 94.44 100 LEU A O 1
ATOM 825 N N . GLU A 1 101 ? -17.095 -9.747 21.602 1.00 93.75 101 GL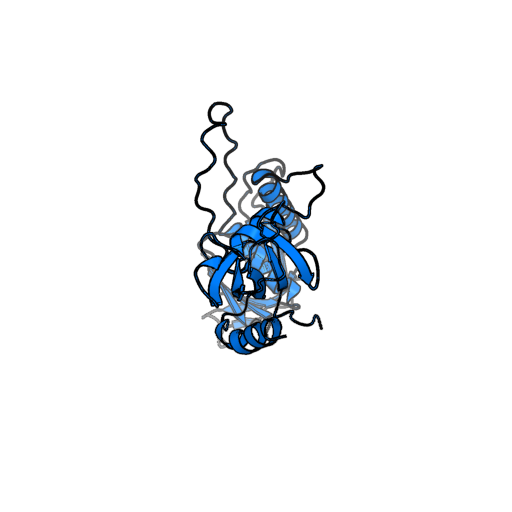U A N 1
ATOM 826 C CA . GLU A 1 101 ? -16.082 -10.129 22.582 1.00 93.75 101 GLU A CA 1
ATOM 827 C C . GLU A 1 101 ? -16.238 -11.609 22.909 1.00 93.75 101 GLU A C 1
ATOM 829 O O . GLU A 1 101 ? -17.328 -12.055 23.259 1.00 93.75 101 GLU A O 1
ATOM 834 N N . PHE A 1 102 ? -15.160 -12.378 22.800 1.00 92.75 102 PHE A N 1
ATOM 835 C CA . PHE A 1 102 ? -15.164 -13.770 23.232 1.00 92.75 102 PHE A CA 1
ATOM 836 C C . PHE A 1 102 ? -15.175 -13.853 24.763 1.00 92.75 102 PHE A C 1
ATOM 838 O O . PHE A 1 102 ? -14.380 -13.197 25.419 1.00 92.75 102 PHE A O 1
ATOM 845 N N . SER A 1 103 ? -16.025 -14.682 25.357 1.00 90.81 103 SER A N 1
ATOM 846 C CA . SER A 1 103 ? -16.017 -14.918 26.797 1.00 90.81 103 SER A CA 1
ATOM 847 C C . SER A 1 103 ? -16.499 -16.323 27.130 1.00 90.81 103 SER A C 1
ATOM 849 O O . SER A 1 103 ? -17.615 -16.710 26.795 1.00 90.81 103 SER A O 1
ATOM 851 N N . GLU A 1 104 ? -15.690 -17.067 27.882 1.00 88.75 104 GLU A N 1
ATOM 852 C CA . GLU A 1 104 ? -16.056 -18.400 28.379 1.00 88.75 104 GLU A CA 1
ATOM 853 C C . GLU A 1 104 ? -17.148 -18.356 29.464 1.00 88.75 104 GLU A C 1
ATOM 855 O O . GLU A 1 104 ? -17.731 -19.383 29.803 1.00 88.75 104 GLU A O 1
ATOM 860 N N . SER A 1 105 ? -17.446 -17.173 30.016 1.00 87.69 105 SER A N 1
ATOM 861 C CA . SER A 1 105 ? -18.447 -17.002 31.077 1.00 87.69 105 SER A CA 1
ATOM 862 C C . SER A 1 105 ? -19.896 -16.932 30.581 1.00 87.69 105 SER A C 1
ATOM 864 O O . SER A 1 105 ? -20.814 -16.943 31.403 1.00 87.69 105 SER A O 1
ATOM 866 N N . VAL A 1 106 ? -20.122 -16.862 29.263 1.00 87.69 106 VAL A N 1
ATOM 867 C CA . VAL A 1 106 ? -21.458 -16.817 28.645 1.00 87.69 106 VAL A CA 1
ATOM 868 C C . VAL A 1 106 ? -21.711 -18.061 27.793 1.00 87.69 106 VAL A C 1
ATOM 870 O O . VAL A 1 106 ? -20.791 -18.609 27.190 1.00 87.69 106 VAL A O 1
ATOM 873 N N . SER A 1 107 ? -22.968 -18.512 27.732 1.00 82.44 107 SER A N 1
ATOM 874 C CA . SER A 1 107 ? -23.344 -19.779 27.079 1.00 82.44 107 SER A CA 1
ATOM 875 C C . SER A 1 107 ? -23.043 -19.816 25.582 1.00 82.44 107 SER A C 1
ATOM 877 O O . SER A 1 107 ? -22.701 -20.873 25.061 1.00 82.44 107 SER A O 1
ATOM 879 N N . ASP A 1 108 ? -23.135 -18.665 24.915 1.00 86.25 108 ASP A N 1
ATOM 880 C CA . ASP A 1 108 ? -22.966 -18.546 23.463 1.00 86.25 108 ASP A CA 1
ATOM 881 C C . ASP A 1 108 ? -21.545 -18.095 23.079 1.00 86.25 108 ASP A C 1
ATOM 883 O O . ASP A 1 108 ? -21.300 -17.722 21.933 1.00 86.25 108 ASP A O 1
ATOM 887 N N . TRP A 1 109 ? -20.613 -18.094 24.042 1.00 88.25 109 TRP A N 1
ATOM 888 C CA . TRP A 1 109 ? -19.201 -17.685 23.939 1.00 88.25 109 TRP A CA 1
ATOM 889 C C . TRP A 1 109 ? -18.915 -16.263 23.453 1.00 88.25 109 TRP A C 1
ATOM 891 O O . TRP A 1 109 ? -17.768 -15.831 23.518 1.00 88.25 109 TRP A O 1
ATOM 901 N N . PHE A 1 110 ? -19.915 -15.523 22.982 1.00 90.38 110 PHE A N 1
ATOM 902 C CA . PHE A 1 110 ? -19.747 -14.181 22.449 1.00 90.38 110 PHE A CA 1
ATOM 903 C C . PHE A 1 110 ? -20.680 -13.194 23.136 1.00 90.38 110 PHE A C 1
ATOM 905 O O . PHE A 1 110 ? -21.895 -13.377 23.193 1.00 90.38 110 PHE A O 1
ATOM 912 N N . ILE A 1 111 ? -20.094 -12.104 23.614 1.00 89.62 111 ILE A N 1
ATOM 913 C CA . ILE A 1 111 ? -20.809 -10.923 24.065 1.00 89.62 111 ILE A CA 1
ATOM 914 C C . ILE A 1 111 ? -20.883 -9.966 22.878 1.00 89.62 111 ILE A C 1
ATOM 916 O O . ILE A 1 111 ? -19.870 -9.440 22.410 1.00 89.62 111 ILE A O 1
ATOM 920 N N . MET A 1 112 ? -22.096 -9.773 22.366 1.00 91.25 112 MET A N 1
ATOM 921 C CA . MET A 1 112 ? -22.380 -8.773 21.343 1.00 91.25 112 MET A CA 1
ATOM 922 C C . MET A 1 112 ? -22.512 -7.416 22.024 1.00 91.25 112 MET A C 1
ATOM 924 O O . MET A 1 112 ? -23.401 -7.230 22.854 1.00 91.25 112 MET A O 1
ATOM 928 N N . HIS A 1 113 ? -21.650 -6.468 21.670 1.00 88.12 113 HIS A N 1
ATOM 929 C CA . HIS A 1 113 ? -21.824 -5.083 22.099 1.00 88.12 113 HIS A CA 1
ATOM 930 C C . HIS A 1 113 ? -22.650 -4.316 21.064 1.00 88.12 113 HIS A C 1
ATOM 932 O O . HIS A 1 113 ? -22.661 -4.654 19.874 1.00 88.12 113 HIS A O 1
ATOM 938 N N . ASP A 1 114 ? -23.313 -3.253 21.518 1.00 83.00 114 ASP A N 1
ATOM 939 C CA . ASP A 1 114 ? -24.005 -2.311 20.642 1.00 83.00 114 ASP A CA 1
ATOM 940 C C . ASP A 1 114 ? -23.034 -1.612 19.677 1.00 83.00 114 ASP A C 1
ATOM 942 O O . ASP A 1 114 ? -21.809 -1.756 19.752 1.00 83.00 114 ASP A O 1
ATOM 946 N N . VAL A 1 115 ? -23.587 -0.831 18.743 1.00 87.44 115 VAL A N 1
ATOM 947 C CA . VAL A 1 115 ? -22.782 -0.062 17.789 1.00 87.44 115 VAL A CA 1
ATOM 948 C C . VAL A 1 115 ? -21.751 0.777 18.544 1.00 87.44 115 VAL A C 1
ATOM 950 O O . VAL A 1 115 ? -22.068 1.638 19.371 1.00 87.44 115 VAL A O 1
ATOM 953 N N . ALA A 1 116 ? -20.493 0.527 18.214 1.00 93.81 116 ALA A N 1
ATOM 954 C CA . ALA A 1 116 ? -19.336 1.073 18.885 1.00 93.81 116 ALA A CA 1
ATOM 955 C C . ALA A 1 116 ? -18.540 1.981 17.948 1.00 93.81 116 ALA A C 1
ATOM 957 O O . ALA A 1 116 ? -18.699 1.981 16.723 1.00 93.81 116 ALA A O 1
ATOM 958 N N . ARG A 1 117 ? -17.675 2.789 18.551 1.00 95.31 117 ARG A N 1
ATOM 959 C CA . ARG A 1 117 ? -16.756 3.695 17.878 1.00 95.31 117 ARG A CA 1
ATOM 960 C C . ARG A 1 117 ? -15.331 3.284 18.216 1.00 95.31 117 ARG A C 1
ATOM 962 O O . ARG A 1 117 ? -14.958 3.281 19.383 1.00 95.31 117 ARG A O 1
ATOM 969 N N . CYS A 1 118 ? -14.539 2.999 17.191 1.00 96.50 118 CYS A N 1
ATOM 970 C CA . CYS A 1 118 ? -13.098 2.821 17.293 1.00 96.50 118 CYS A CA 1
ATOM 971 C C . CYS A 1 118 ? -12.381 4.131 16.963 1.00 96.50 118 CYS A C 1
ATOM 973 O O . CYS A 1 118 ? -12.613 4.730 15.910 1.00 96.50 118 CYS A O 1
ATOM 975 N N . THR A 1 119 ? -11.493 4.547 17.856 1.00 96.69 119 THR A N 1
ATOM 976 C CA . THR A 1 119 ? -10.647 5.741 17.743 1.00 96.69 119 THR A CA 1
ATOM 977 C C . THR A 1 119 ? -9.223 5.390 18.143 1.00 96.69 119 THR A C 1
ATOM 979 O O . THR A 1 119 ? -9.027 4.539 19.012 1.00 96.69 119 THR A O 1
ATOM 982 N N . PHE A 1 120 ? -8.239 6.076 17.574 1.00 96.31 120 PHE A N 1
ATOM 983 C CA . PHE A 1 120 ? -6.849 5.971 18.007 1.00 96.31 120 PHE A CA 1
ATOM 984 C C . PHE A 1 120 ? -6.479 7.191 18.852 1.00 96.31 120 PHE A C 1
ATOM 986 O O . PHE A 1 120 ? -6.703 8.329 18.445 1.00 96.31 120 PHE A O 1
ATOM 993 N N . ILE A 1 121 ? -5.928 6.956 20.041 1.00 93.31 121 ILE A N 1
ATOM 994 C CA . ILE A 1 121 ? -5.518 8.008 20.977 1.00 93.31 121 ILE A CA 1
ATOM 995 C C . ILE A 1 121 ? -4.034 7.875 21.312 1.00 93.31 121 ILE A C 1
ATOM 997 O O . ILE A 1 121 ? -3.475 6.783 21.308 1.00 93.31 121 ILE A O 1
ATOM 1001 N N . TYR A 1 122 ? -3.390 8.992 21.624 1.00 93.94 122 TYR A N 1
ATOM 1002 C CA . TYR A 1 122 ? -2.002 9.009 22.079 1.00 93.94 122 TYR A CA 1
ATOM 1003 C C . TYR A 1 122 ? -1.956 8.771 23.595 1.00 93.94 122 TYR A C 1
ATOM 1005 O O . TYR A 1 122 ? -2.761 9.350 24.325 1.00 93.94 122 TYR A O 1
ATOM 1013 N N . SER A 1 123 ? -0.999 7.980 24.092 1.00 87.94 123 SER A N 1
ATOM 1014 C CA . SER A 1 123 ? -0.866 7.669 25.529 1.00 87.94 123 SER A CA 1
ATOM 1015 C C . SER A 1 123 ? -0.540 8.880 26.421 1.00 87.94 123 SER A C 1
ATOM 1017 O O . SER A 1 123 ? -0.567 8.781 27.647 1.00 87.94 123 SER A O 1
ATOM 1019 N N . GLY A 1 124 ? -0.266 10.047 25.830 1.00 85.12 124 GLY A N 1
ATOM 1020 C CA . GLY A 1 124 ? -0.015 11.292 26.544 1.00 85.12 124 GLY A CA 1
ATOM 1021 C C . GLY A 1 124 ? -0.041 12.518 25.635 1.00 85.12 124 GLY A C 1
ATOM 1022 O O . GLY A 1 124 ? -0.334 12.440 24.441 1.00 85.12 124 GLY A O 1
ATOM 1023 N N . LYS A 1 125 ? 0.289 13.681 26.211 1.00 83.00 125 LYS A N 1
ATOM 1024 C CA . LYS A 1 125 ? 0.460 14.916 25.435 1.00 83.00 125 LYS A CA 1
ATOM 1025 C C . LYS A 1 125 ? 1.646 14.754 24.492 1.00 83.00 125 LYS A C 1
ATOM 1027 O O . LYS A 1 125 ? 2.753 14.464 24.940 1.00 83.00 125 LYS A O 1
ATOM 1032 N N . TRP A 1 126 ? 1.410 14.982 23.206 1.00 85.19 126 TRP A N 1
ATOM 1033 C CA . TRP A 1 126 ? 2.422 14.809 22.178 1.00 85.19 126 TRP A CA 1
ATOM 1034 C C . TRP A 1 126 ? 2.676 16.092 21.403 1.00 85.19 126 TRP A C 1
ATOM 1036 O O . TRP A 1 126 ? 1.752 16.714 20.878 1.00 85.19 126 TRP A O 1
ATOM 1046 N N . ASP A 1 127 ? 3.951 16.457 21.308 1.00 86.12 127 ASP A N 1
ATOM 1047 C CA . ASP A 1 127 ? 4.411 17.461 20.364 1.00 86.12 127 ASP A CA 1
ATOM 1048 C C . ASP A 1 127 ? 4.597 16.821 18.982 1.00 86.12 127 ASP A C 1
ATOM 1050 O O . ASP A 1 127 ? 5.535 16.056 18.759 1.00 86.12 127 ASP A O 1
ATOM 1054 N N . LYS A 1 128 ? 3.720 17.172 18.035 1.00 83.12 128 LYS A N 1
ATOM 1055 C CA . LYS A 1 128 ? 3.745 16.670 16.649 1.00 83.12 128 LYS A CA 1
ATOM 1056 C C . LYS A 1 128 ? 5.020 17.062 15.884 1.00 83.12 128 LYS A C 1
ATOM 1058 O O . LYS A 1 128 ? 5.308 16.479 14.832 1.00 83.12 128 LYS A O 1
ATOM 1063 N N . SER A 1 129 ? 5.796 18.021 16.400 1.00 80.75 129 SER A N 1
ATOM 1064 C CA . SER A 1 129 ? 7.127 18.350 15.883 1.00 80.75 129 SER A CA 1
ATOM 1065 C C . SER A 1 129 ? 8.160 17.253 16.182 1.00 80.75 129 SER A C 1
ATOM 1067 O O . SER A 1 129 ? 9.097 17.059 15.406 1.00 80.75 129 SER A O 1
ATOM 1069 N N . SER A 1 130 ? 7.955 16.477 17.254 1.00 84.25 130 SER A N 1
ATOM 1070 C CA . SER A 1 130 ? 8.819 15.357 17.615 1.00 84.25 130 SER A CA 1
ATOM 1071 C C . SER A 1 130 ? 8.760 14.267 16.539 1.00 84.25 130 SER A C 1
ATOM 1073 O O . SER A 1 130 ? 7.666 13.853 16.138 1.00 84.25 130 SER A O 1
ATOM 1075 N N . PRO A 1 131 ? 9.914 13.741 16.088 1.00 77.62 131 PRO A N 1
ATOM 1076 C CA . PRO A 1 131 ? 9.956 12.625 15.147 1.00 77.62 131 PRO A CA 1
ATOM 1077 C C . PRO A 1 131 ? 9.507 11.307 15.791 1.00 77.62 131 PRO A C 1
ATOM 1079 O O . PRO A 1 131 ? 9.090 10.397 15.077 1.00 77.62 131 PRO A O 1
ATOM 1082 N N . ASN A 1 132 ? 9.577 11.213 17.121 1.00 82.12 132 ASN A N 1
ATOM 1083 C CA . ASN A 1 132 ? 9.202 10.027 17.875 1.00 82.12 132 ASN A CA 1
ATOM 1084 C C . ASN A 1 132 ? 7.729 10.146 18.272 1.00 82.12 132 ASN A C 1
ATOM 1086 O O . ASN A 1 132 ? 7.358 11.014 19.068 1.00 82.12 132 ASN A O 1
ATOM 1090 N N . MET A 1 133 ? 6.901 9.290 17.676 1.00 82.94 133 MET A N 1
ATOM 1091 C CA . MET A 1 133 ? 5.485 9.170 18.010 1.00 82.94 133 MET A CA 1
ATOM 1092 C C . MET A 1 133 ? 5.347 8.492 19.386 1.00 82.94 133 MET A C 1
ATOM 1094 O O . MET A 1 133 ? 6.116 7.571 19.672 1.00 82.94 133 MET A O 1
ATOM 1098 N N . PRO A 1 134 ? 4.427 8.941 20.258 1.00 90.00 134 PRO A N 1
ATOM 1099 C CA . PRO A 1 134 ? 4.150 8.259 21.515 1.00 90.00 134 PRO A CA 1
ATOM 1100 C C . PRO A 1 134 ? 3.445 6.932 21.220 1.00 90.00 134 PRO A C 1
ATOM 1102 O O . PRO A 1 134 ? 3.060 6.654 20.082 1.00 90.00 134 PRO A O 1
ATOM 1105 N N . GLN A 1 135 ? 3.222 6.137 22.262 1.00 92.06 135 GLN A N 1
ATOM 1106 C CA . GLN A 1 135 ? 2.398 4.943 22.125 1.00 92.06 135 GLN A CA 1
ATOM 1107 C C . GLN A 1 135 ? 0.990 5.335 21.668 1.00 92.06 135 GLN A C 1
ATOM 1109 O O . GLN A 1 135 ? 0.400 6.305 22.162 1.00 92.06 135 GLN A O 1
ATOM 1114 N N . ILE A 1 136 ? 0.469 4.573 20.713 1.00 95.00 136 ILE A N 1
ATOM 1115 C CA . ILE A 1 136 ? -0.883 4.733 20.194 1.00 95.00 136 ILE A CA 1
ATOM 1116 C C . ILE A 1 136 ? -1.755 3.664 20.834 1.00 95.00 136 ILE A C 1
ATOM 1118 O O . ILE A 1 136 ? -1.387 2.495 20.869 1.00 95.00 136 ILE A O 1
ATOM 1122 N N . VAL A 1 137 ? -2.920 4.062 21.322 1.00 94.94 137 VAL A N 1
ATOM 1123 C CA . VAL A 1 137 ? -3.916 3.183 21.922 1.00 94.94 137 VAL A CA 1
ATOM 1124 C C . VAL A 1 137 ? -5.120 3.124 20.991 1.00 94.94 137 VAL A C 1
ATOM 1126 O O . VAL A 1 137 ? -5.697 4.154 20.640 1.00 94.94 137 VAL A O 1
ATOM 1129 N N . LEU A 1 138 ? -5.503 1.916 20.591 1.00 95.94 138 LEU A N 1
ATOM 1130 C CA . LEU A 1 138 ? -6.779 1.644 19.948 1.00 95.94 138 LEU A CA 1
ATOM 1131 C C . LEU A 1 138 ? -7.832 1.582 21.050 1.00 95.94 138 LEU A C 1
ATOM 1133 O O . LEU A 1 138 ? -7.780 0.717 21.921 1.00 95.94 138 LEU A O 1
ATOM 1137 N N . GLN A 1 139 ? -8.785 2.507 21.011 1.00 95.31 139 GLN A N 1
ATOM 1138 C CA . GLN A 1 139 ? -9.879 2.584 21.967 1.00 95.31 139 GLN A CA 1
ATOM 1139 C C . GLN A 1 139 ? -11.205 2.325 21.258 1.00 95.31 139 GLN A C 1
ATOM 1141 O O . GLN A 1 139 ? -11.524 2.991 20.272 1.00 95.31 139 GLN A O 1
ATOM 1146 N N . ILE A 1 140 ? -11.995 1.399 21.796 1.00 94.94 140 ILE A N 1
ATOM 1147 C CA . ILE A 1 140 ? -13.373 1.152 21.379 1.00 94.94 140 ILE A CA 1
ATOM 1148 C C . ILE A 1 140 ? -14.307 1.546 22.517 1.00 94.94 140 ILE A C 1
ATOM 1150 O O . ILE A 1 140 ? -14.173 1.060 23.641 1.00 94.94 140 ILE A O 1
ATOM 1154 N N . SER A 1 141 ? -15.265 2.419 22.225 1.00 94.69 141 SER A N 1
ATOM 1155 C CA . SER A 1 141 ? -16.295 2.854 23.169 1.00 94.69 141 SER A CA 1
ATOM 1156 C C . SER A 1 141 ? -17.683 2.807 22.548 1.00 94.69 141 SER A C 1
ATOM 1158 O O . SER A 1 141 ? -17.833 2.779 21.326 1.00 94.69 141 SER A O 1
ATOM 1160 N N . GLU A 1 142 ? -18.717 2.794 23.383 1.00 92.56 142 GLU A N 1
ATOM 1161 C CA . GLU A 1 142 ? -20.094 2.857 22.893 1.00 92.56 142 GLU A CA 1
ATOM 1162 C C . GLU A 1 142 ? -20.386 4.197 22.213 1.00 92.56 142 GLU A C 1
ATOM 1164 O O . GLU A 1 142 ? -19.956 5.263 22.667 1.00 92.56 142 GLU A O 1
ATOM 1169 N N . VAL A 1 143 ? -21.156 4.163 21.122 1.00 90.12 143 VAL A N 1
ATOM 1170 C CA . VAL A 1 143 ? -21.511 5.387 20.389 1.00 90.12 143 VAL A CA 1
ATOM 1171 C C . VAL A 1 143 ? -22.380 6.316 21.237 1.00 90.12 143 VAL A C 1
ATOM 1173 O O . VAL A 1 143 ? -22.115 7.521 21.251 1.00 90.12 143 VAL A O 1
ATOM 1176 N N . GLU A 1 144 ? -23.379 5.770 21.938 1.00 89.31 144 GLU A N 1
ATOM 1177 C CA . GLU A 1 144 ? -24.339 6.540 22.744 1.00 89.31 144 GLU A CA 1
ATOM 1178 C C . GLU A 1 144 ? -23.739 7.047 24.058 1.00 89.31 144 GLU A C 1
ATOM 1180 O O . GLU A 1 144 ? -24.047 8.154 24.502 1.00 89.31 144 GLU A O 1
ATOM 1185 N N . LYS A 1 145 ? -22.828 6.270 24.658 1.00 88.31 145 LYS A N 1
ATOM 1186 C CA . LYS A 1 145 ? -22.129 6.625 25.895 1.00 88.31 145 LYS A CA 1
ATOM 1187 C C . LYS A 1 145 ? -20.611 6.510 25.716 1.00 88.31 145 LYS A C 1
ATOM 1189 O O . LYS A 1 145 ? -20.009 5.555 26.201 1.00 88.31 145 LYS A O 1
ATOM 1194 N N . PRO A 1 146 ? -19.950 7.518 25.113 1.00 85.19 146 PRO A N 1
ATOM 1195 C CA . PRO A 1 146 ? -18.520 7.455 24.793 1.00 85.19 146 PRO A CA 1
ATOM 1196 C C . PRO A 1 146 ? -17.586 7.270 25.997 1.00 85.19 146 PRO A C 1
ATOM 1198 O O . PRO A 1 146 ? -16.429 6.905 25.816 1.00 85.19 146 PRO A O 1
ATOM 1201 N N . THR A 1 147 ? -18.067 7.532 27.219 1.00 88.38 147 THR A N 1
ATOM 1202 C CA . THR A 1 147 ? -17.331 7.285 28.470 1.00 88.38 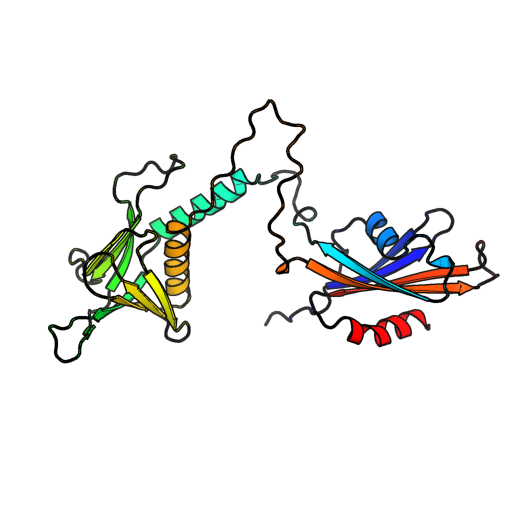147 THR A CA 1
ATOM 1203 C C . THR A 1 147 ? -17.297 5.811 28.872 1.00 88.38 147 THR A C 1
ATOM 1205 O O . THR A 1 147 ? -16.469 5.432 29.697 1.00 88.38 147 THR A O 1
ATOM 1208 N N . LYS A 1 148 ? -18.175 4.970 28.309 1.00 90.88 148 LYS A N 1
ATOM 1209 C CA . LYS A 1 148 ? -18.131 3.520 28.480 1.00 90.88 148 LYS A CA 1
ATOM 1210 C C . LYS A 1 148 ? -17.160 2.937 27.456 1.00 90.88 148 LYS A C 1
ATOM 1212 O O . LYS A 1 148 ? -17.486 2.771 26.281 1.00 90.88 148 LYS A O 1
ATOM 1217 N N . ILE A 1 149 ? -15.945 2.672 27.923 1.00 92.81 149 ILE A N 1
ATOM 1218 C CA . ILE A 1 149 ? -14.892 2.030 27.140 1.00 92.81 149 ILE A CA 1
ATOM 1219 C C . ILE A 1 149 ? -15.128 0.521 27.162 1.00 92.81 149 ILE A C 1
ATOM 1221 O O . ILE A 1 149 ? -15.190 -0.073 28.235 1.00 92.81 149 ILE A O 1
ATOM 1225 N N . ILE A 1 150 ? -15.266 -0.077 25.980 1.00 92.25 150 ILE A N 1
ATOM 1226 C CA . ILE A 1 150 ? -15.360 -1.531 25.801 1.00 92.25 150 ILE A CA 1
ATOM 1227 C C . ILE A 1 150 ? -13.957 -2.130 25.883 1.00 92.25 150 ILE A C 1
ATOM 1229 O O . ILE A 1 150 ? -13.723 -3.087 26.609 1.00 92.25 150 ILE A O 1
ATOM 1233 N N . THR A 1 151 ? -13.002 -1.535 25.167 1.00 92.31 151 THR A N 1
ATOM 1234 C CA . THR A 1 151 ? -11.594 -1.933 25.234 1.00 92.31 151 THR A CA 1
ATOM 1235 C C . THR A 1 151 ? -10.682 -0.762 24.895 1.00 92.31 151 THR A C 1
ATOM 1237 O O . THR A 1 151 ? -11.048 0.128 24.123 1.00 92.31 151 THR A O 1
ATOM 1240 N N . ALA A 1 152 ? -9.494 -0.753 25.486 1.00 93.81 152 ALA A N 1
ATOM 1241 C CA . ALA A 1 152 ? -8.426 0.179 25.172 1.00 93.81 152 ALA A CA 1
ATOM 1242 C C . ALA A 1 152 ? -7.106 -0.587 25.227 1.00 93.81 152 ALA A C 1
ATOM 1244 O O . ALA A 1 152 ? -6.723 -1.087 26.283 1.00 93.81 152 ALA A O 1
ATOM 1245 N N . VAL A 1 153 ? -6.433 -0.701 24.085 1.00 93.75 153 VAL A N 1
ATOM 1246 C CA . VAL A 1 153 ? -5.228 -1.519 23.940 1.00 93.75 153 VAL A CA 1
ATOM 1247 C C . VAL A 1 153 ? -4.133 -0.746 23.226 1.00 93.75 153 VAL A C 1
ATOM 1249 O O . VAL A 1 153 ? -4.386 -0.047 22.246 1.00 93.75 153 VAL A O 1
ATOM 1252 N N . GLU A 1 154 ? -2.903 -0.863 23.717 1.00 94.19 154 GLU A N 1
ATOM 1253 C CA . GLU A 1 154 ? -1.741 -0.322 23.022 1.00 94.19 154 GLU A CA 1
ATOM 1254 C C . GLU A 1 154 ? -1.523 -1.058 21.694 1.00 94.19 154 GLU A C 1
ATOM 1256 O O . GLU A 1 154 ? -1.530 -2.286 21.620 1.00 94.19 154 GLU A O 1
ATOM 1261 N N . VAL A 1 155 ? -1.315 -0.291 20.631 1.00 94.50 155 VAL A N 1
ATOM 1262 C CA . VAL A 1 155 ? -1.007 -0.803 19.302 1.00 94.50 155 VAL A CA 1
ATOM 1263 C C . VAL A 1 155 ? 0.497 -1.024 19.221 1.00 94.50 155 VAL A C 1
ATOM 1265 O O . VAL A 1 155 ? 1.266 -0.097 18.979 1.00 94.50 155 VAL A O 1
ATOM 1268 N N . ASN A 1 156 ? 0.916 -2.264 19.440 1.00 91.31 156 ASN A N 1
ATOM 1269 C CA . ASN A 1 156 ? 2.309 -2.688 19.370 1.00 91.31 156 ASN A CA 1
ATOM 1270 C C . ASN A 1 156 ? 2.415 -4.083 18.725 1.00 91.31 156 ASN A C 1
ATOM 1272 O O . ASN A 1 156 ? 1.422 -4.646 18.270 1.00 91.31 156 ASN A O 1
ATOM 1276 N N . VAL A 1 157 ? 3.629 -4.631 18.657 1.00 89.00 157 VAL A N 1
ATOM 1277 C CA . VAL A 1 157 ? 3.909 -5.936 18.026 1.00 89.00 157 VAL A CA 1
ATOM 1278 C C . VAL A 1 157 ? 3.154 -7.116 18.640 1.00 89.00 157 VAL A C 1
ATOM 1280 O O . VAL A 1 157 ? 2.997 -8.132 17.964 1.00 89.00 157 VAL A O 1
ATOM 1283 N N . ASP A 1 158 ? 2.661 -6.977 19.870 1.00 88.38 158 ASP A N 1
ATOM 1284 C CA . ASP A 1 158 ? 1.913 -8.024 20.559 1.00 88.38 158 ASP A CA 1
ATOM 1285 C C . ASP A 1 158 ? 0.420 -7.998 20.196 1.00 88.38 158 ASP A C 1
ATOM 1287 O O . ASP A 1 158 ? -0.260 -9.014 20.341 1.00 88.38 158 ASP A O 1
ATOM 1291 N N . LEU A 1 159 ? -0.092 -6.881 19.656 1.00 89.38 159 LEU A N 1
ATOM 1292 C CA . LEU A 1 159 ? -1.466 -6.773 19.167 1.00 89.38 159 LEU A CA 1
ATOM 1293 C C . LEU A 1 159 ? -1.640 -7.618 17.895 1.00 89.38 159 LEU A C 1
ATOM 1295 O O . LEU A 1 159 ? -1.302 -7.196 16.788 1.00 89.38 159 LEU A O 1
ATOM 1299 N N . GLN A 1 160 ? -2.217 -8.811 18.045 1.00 89.31 160 GLN A N 1
ATOM 1300 C CA . GLN A 1 160 ? -2.441 -9.755 16.943 1.00 89.31 160 GLN A CA 1
ATOM 1301 C C . GLN A 1 160 ? -3.635 -9.345 16.063 1.00 89.31 160 GLN A C 1
ATOM 1303 O O . GLN A 1 160 ? -4.678 -9.997 16.071 1.00 89.31 160 GLN A O 1
ATOM 1308 N N . TRP A 1 161 ? -3.512 -8.249 15.312 1.00 94.56 161 TRP A N 1
ATOM 1309 C CA . TRP A 1 161 ? -4.541 -7.802 14.369 1.00 94.56 161 TRP A CA 1
ATOM 1310 C C . TRP A 1 161 ? -4.582 -8.679 13.116 1.00 94.56 161 TRP A C 1
ATOM 1312 O O . TRP A 1 161 ? -3.588 -8.809 12.403 1.00 94.56 161 TRP A O 1
ATOM 1322 N N . THR A 1 162 ? -5.752 -9.234 12.808 1.00 95.62 162 THR A N 1
ATOM 1323 C CA . THR A 1 162 ? -5.975 -10.102 11.648 1.00 95.62 162 THR A CA 1
ATOM 1324 C C . THR A 1 162 ? -7.243 -9.688 10.912 1.00 95.62 162 THR A C 1
ATOM 1326 O O . THR A 1 162 ? -8.308 -9.559 11.512 1.00 95.62 162 THR A O 1
ATOM 1329 N N . VAL A 1 163 ? -7.152 -9.511 9.594 1.00 95.94 163 VAL A N 1
ATOM 1330 C CA . VAL A 1 163 ? -8.335 -9.384 8.731 1.00 95.94 163 VAL A CA 1
ATOM 1331 C C . VAL A 1 163 ? -8.853 -10.794 8.455 1.00 95.94 163 VAL A C 1
ATOM 1333 O O . VAL A 1 163 ? -8.150 -11.595 7.845 1.00 95.94 163 VAL A O 1
ATOM 1336 N N . LEU A 1 164 ? -10.059 -11.111 8.927 1.00 93.31 164 LEU A N 1
ATOM 1337 C CA . LEU A 1 164 ? -10.654 -12.444 8.785 1.00 93.31 164 LEU A CA 1
ATOM 1338 C C . LEU A 1 164 ? -11.513 -12.556 7.523 1.00 93.31 164 LEU A C 1
ATOM 1340 O O . LEU A 1 164 ? -11.579 -13.620 6.913 1.00 93.31 164 LEU A O 1
ATOM 1344 N N . SER A 1 165 ? -12.173 -11.468 7.121 1.00 94.50 165 SER A N 1
ATOM 1345 C CA . SER A 1 165 ? -12.947 -11.415 5.882 1.00 94.50 165 SER A CA 1
ATOM 1346 C C . SER A 1 165 ? -13.074 -9.987 5.368 1.00 94.50 165 SER A C 1
ATOM 1348 O O . SER A 1 165 ? -13.692 -9.136 6.004 1.00 94.50 165 SER A O 1
ATOM 1350 N N . GLU A 1 166 ? -12.537 -9.725 4.177 1.00 93.31 166 GLU A N 1
ATOM 1351 C CA . GLU A 1 166 ? -12.714 -8.433 3.506 1.00 93.31 166 GLU A CA 1
ATOM 1352 C C . GLU A 1 166 ? -14.137 -8.239 2.974 1.00 93.31 166 GLU A C 1
ATOM 1354 O O . GLU A 1 166 ? -14.606 -7.108 2.875 1.00 93.31 166 GLU A O 1
ATOM 1359 N N . THR A 1 167 ? -14.838 -9.326 2.637 1.00 93.38 167 THR A N 1
ATOM 1360 C CA . THR A 1 167 ? -16.210 -9.259 2.116 1.00 93.38 167 THR A CA 1
ATOM 1361 C C . THR A 1 167 ? -17.199 -8.929 3.225 1.00 93.38 167 THR A C 1
ATOM 1363 O O . THR A 1 167 ? -18.078 -8.094 3.040 1.00 93.38 167 THR A O 1
ATOM 1366 N N . GLU A 1 168 ? -17.022 -9.545 4.395 1.00 95.44 168 GLU A N 1
ATOM 1367 C CA . GLU A 1 168 ? -17.830 -9.282 5.589 1.00 95.44 168 GLU A CA 1
ATOM 1368 C C . GLU A 1 168 ? -17.324 -8.086 6.397 1.00 95.44 168 GLU A C 1
ATOM 1370 O O . GLU A 1 168 ? -17.934 -7.738 7.406 1.00 95.44 168 GLU A O 1
ATOM 1375 N N . LEU A 1 169 ? -16.228 -7.451 5.969 1.00 97.25 169 LEU A N 1
ATOM 1376 C CA . LEU A 1 169 ? -15.598 -6.326 6.659 1.00 97.25 169 LEU A CA 1
ATOM 1377 C C . LEU A 1 169 ? -15.228 -6.648 8.114 1.00 97.25 169 LEU A C 1
ATOM 1379 O O . LEU A 1 169 ? -15.411 -5.821 9.011 1.00 97.25 169 LEU A O 1
ATOM 1383 N N . PHE A 1 170 ? -14.746 -7.868 8.344 1.00 97.12 170 PHE A N 1
ATOM 1384 C CA . PHE A 1 170 ? -14.545 -8.438 9.667 1.00 97.12 170 PHE A CA 1
ATOM 1385 C C . PHE A 1 170 ? -13.062 -8.650 9.974 1.00 97.12 170 PHE A C 1
ATOM 1387 O O . PHE A 1 170 ? -12.345 -9.335 9.238 1.00 97.12 170 PHE A O 1
ATOM 1394 N N . CYS A 1 171 ? -12.623 -8.094 11.099 1.00 97.50 171 CYS A N 1
ATOM 1395 C CA . CYS A 1 171 ? -11.283 -8.270 11.647 1.00 97.50 171 CYS A CA 1
ATOM 1396 C C . CYS A 1 171 ? -11.367 -8.840 13.063 1.00 97.50 171 CYS A C 1
ATOM 1398 O O . CYS A 1 171 ? -12.374 -8.678 13.749 1.00 97.50 171 CYS A O 1
ATOM 1400 N N . SER A 1 172 ? -10.283 -9.447 13.527 1.00 96.38 172 SER A N 1
ATOM 1401 C CA . SER A 1 172 ? -10.102 -9.817 14.926 1.00 96.38 172 SER A CA 1
ATOM 1402 C C . SER A 1 172 ? -8.793 -9.274 15.469 1.00 96.38 172 SER A C 1
ATOM 1404 O O . SER A 1 172 ? -7.819 -9.128 14.730 1.00 96.38 172 SER A O 1
ATOM 1406 N N . PHE A 1 173 ? -8.744 -9.034 16.772 1.00 95.25 173 PHE A N 1
ATOM 1407 C CA . PHE A 1 173 ? -7.494 -8.795 17.473 1.00 95.25 173 PHE A CA 1
ATOM 1408 C C . PHE A 1 173 ? -7.506 -9.416 18.864 1.00 95.25 173 PHE A C 1
ATOM 1410 O O . PHE A 1 173 ? -8.554 -9.565 19.493 1.00 95.25 173 PHE A O 1
ATOM 1417 N N . TYR A 1 174 ? -6.313 -9.757 19.338 1.00 91.44 174 TYR A N 1
ATOM 1418 C CA . TYR A 1 174 ? -6.092 -10.249 20.689 1.00 91.44 174 TYR A CA 1
ATOM 1419 C C . TYR A 1 174 ? -5.292 -9.196 21.452 1.00 91.44 174 TYR A C 1
ATOM 1421 O O . TYR A 1 174 ? -4.144 -8.931 21.076 1.00 91.44 174 TYR A O 1
ATOM 1429 N N . PRO A 1 175 ? -5.885 -8.543 22.465 1.00 79.88 175 PRO A N 1
ATOM 1430 C CA . PRO A 1 175 ? -5.125 -7.673 23.342 1.00 79.88 175 PRO A CA 1
ATOM 1431 C C . PRO A 1 175 ? -4.170 -8.511 24.216 1.00 79.88 175 PRO A C 1
ATOM 1433 O O . PRO A 1 175 ? -4.482 -9.663 24.524 1.00 79.88 175 PRO A O 1
ATOM 1436 N N . PRO A 1 176 ? -3.028 -7.952 24.664 1.00 76.81 176 PRO A N 1
ATOM 1437 C CA . PRO A 1 176 ? -2.113 -8.650 25.575 1.00 76.81 176 PRO A CA 1
ATOM 1438 C C . PRO A 1 176 ? -2.774 -9.072 26.894 1.00 76.81 176 PRO A C 1
ATOM 1440 O O . PRO A 1 176 ? -2.361 -10.042 27.526 1.00 76.81 176 PRO A O 1
ATOM 1443 N N . THR A 1 177 ? -3.800 -8.332 27.315 1.00 79.06 177 THR A N 1
ATOM 1444 C CA . THR A 1 177 ? -4.636 -8.645 28.469 1.00 79.06 177 THR A CA 1
ATOM 1445 C C . THR A 1 177 ? -6.107 -8.590 28.073 1.00 79.06 177 THR A C 1
ATOM 1447 O O . THR A 1 177 ? -6.546 -7.664 27.392 1.00 79.06 177 THR A O 1
ATOM 1450 N N . GLY A 1 178 ? -6.880 -9.574 28.528 1.00 82.00 178 GLY A N 1
ATOM 1451 C CA . GLY A 1 178 ? -8.314 -9.663 28.265 1.00 82.00 178 GLY A CA 1
ATOM 1452 C C . GLY A 1 178 ? -8.670 -10.656 27.164 1.00 82.00 178 GLY A C 1
ATOM 1453 O O . GLY A 1 178 ? -7.918 -11.580 26.859 1.00 82.00 178 GLY A O 1
ATOM 1454 N N . ASN A 1 179 ? -9.866 -10.473 26.620 1.00 88.62 179 ASN A N 1
ATOM 1455 C CA . ASN A 1 179 ? -10.506 -11.412 25.716 1.00 88.62 179 ASN A CA 1
ATOM 1456 C C . ASN A 1 179 ? -10.221 -11.109 24.242 1.00 88.62 179 ASN A C 1
ATOM 1458 O O . ASN A 1 179 ? -9.926 -9.975 23.865 1.00 88.62 179 ASN A O 1
ATOM 1462 N N . ALA A 1 180 ? -10.370 -12.129 23.395 1.00 92.44 180 ALA A N 1
ATOM 1463 C CA . ALA A 1 180 ? -10.334 -11.962 21.949 1.00 92.44 180 ALA A CA 1
ATOM 1464 C C . ALA A 1 180 ? -11.487 -11.071 21.474 1.00 92.44 180 ALA A C 1
ATOM 1466 O O . ALA A 1 180 ? -12.633 -11.251 21.894 1.00 92.44 180 ALA A O 1
ATOM 1467 N N . MET A 1 181 ? -11.192 -10.160 20.551 1.00 95.06 181 MET A N 1
ATOM 1468 C CA . MET A 1 181 ? -12.160 -9.209 20.020 1.00 95.06 181 MET A CA 1
ATOM 1469 C C . MET A 1 181 ? -12.356 -9.438 18.524 1.00 95.06 181 MET A C 1
ATOM 1471 O O . MET A 1 181 ? -11.391 -9.506 17.765 1.00 95.06 181 MET A O 1
ATOM 1475 N N . GLY A 1 182 ? -13.609 -9.510 18.092 1.00 96.38 182 GLY A N 1
ATOM 1476 C CA . GLY A 1 182 ? -14.043 -9.414 16.705 1.00 96.38 182 GLY A CA 1
ATOM 1477 C C . GLY A 1 182 ? -14.660 -8.044 16.442 1.00 96.38 182 GLY A C 1
ATOM 1478 O O . GLY A 1 182 ? -15.461 -7.552 17.234 1.00 96.38 182 GLY A O 1
ATOM 1479 N N . VAL A 1 183 ? -14.309 -7.417 15.324 1.00 96.75 183 VAL A N 1
ATOM 1480 C CA . VAL A 1 183 ? -14.845 -6.116 14.916 1.00 96.75 183 VAL A CA 1
ATOM 1481 C C . VAL A 1 183 ? -15.333 -6.166 13.476 1.00 96.75 183 VAL A C 1
ATOM 1483 O O . VAL A 1 183 ? -14.597 -6.547 12.565 1.00 96.75 183 VAL A O 1
ATOM 1486 N N . LYS A 1 184 ? -16.586 -5.763 13.261 1.00 97.19 184 LYS A N 1
ATOM 1487 C CA . LYS A 1 184 ? -17.199 -5.655 11.934 1.00 97.19 184 LYS A CA 1
ATOM 1488 C C . LYS A 1 184 ? -17.379 -4.192 11.564 1.00 97.19 184 LYS A C 1
ATOM 1490 O O . LYS A 1 184 ? -18.136 -3.471 12.214 1.00 97.19 184 LYS A O 1
ATOM 1495 N N . PHE A 1 185 ? -16.693 -3.745 10.521 1.00 96.81 185 PHE A N 1
ATOM 1496 C CA . PHE A 1 185 ? -16.770 -2.367 10.047 1.00 96.81 185 PHE A CA 1
ATOM 1497 C C . PHE A 1 185 ? -17.994 -2.138 9.160 1.00 96.81 185 PHE A C 1
ATOM 1499 O O . PHE A 1 185 ? -18.462 -3.028 8.458 1.00 96.81 185 PHE A O 1
ATOM 1506 N N . THR A 1 186 ? -18.471 -0.894 9.133 1.00 93.44 186 THR A N 1
ATOM 1507 C CA . THR A 1 186 ? -19.583 -0.482 8.261 1.00 93.44 186 THR A CA 1
ATOM 1508 C C . THR A 1 186 ? -19.176 -0.278 6.804 1.00 93.44 186 THR A C 1
ATOM 1510 O O . THR A 1 186 ? -20.013 -0.375 5.911 1.00 93.44 186 THR A O 1
ATOM 1513 N N . THR A 1 187 ? -17.901 0.032 6.542 1.00 95.19 187 THR A N 1
ATOM 1514 C CA . THR A 1 187 ? -17.393 0.270 5.186 1.00 95.19 187 THR A CA 1
ATOM 1515 C C . THR A 1 187 ? -15.997 -0.315 4.995 1.00 95.19 187 THR A C 1
ATOM 1517 O O . THR A 1 187 ? -15.174 -0.305 5.914 1.00 95.19 187 THR A O 1
ATOM 1520 N N . PHE A 1 188 ? -15.693 -0.737 3.762 1.00 94.94 188 PHE A N 1
ATOM 1521 C CA . PHE A 1 188 ? -14.345 -1.159 3.364 1.00 94.94 188 PHE A CA 1
ATOM 1522 C C . PHE A 1 188 ? -13.297 -0.077 3.627 1.00 94.94 188 PHE A C 1
ATOM 1524 O O . PHE A 1 188 ? -12.197 -0.372 4.087 1.00 94.94 188 PHE A O 1
ATOM 1531 N N . LYS A 1 189 ? -13.656 1.194 3.402 1.00 94.69 189 LYS A N 1
ATOM 1532 C CA . LYS A 1 189 ? -12.772 2.328 3.684 1.00 94.69 189 LYS A CA 1
ATOM 1533 C C . LYS A 1 189 ? -12.370 2.366 5.161 1.00 94.69 189 LYS A C 1
ATOM 1535 O O . LYS A 1 189 ? -11.191 2.522 5.442 1.00 94.69 189 LYS A O 1
ATOM 1540 N N . HIS A 1 190 ? -13.316 2.193 6.087 1.00 94.94 190 HIS A N 1
ATOM 1541 C CA . HIS A 1 190 ? -13.024 2.197 7.525 1.00 94.94 190 HIS A CA 1
ATOM 1542 C C . HIS A 1 190 ? -12.155 1.008 7.943 1.00 94.94 190 HIS A C 1
ATOM 1544 O O . HIS A 1 190 ? -11.159 1.208 8.632 1.00 94.94 190 HIS A O 1
ATOM 1550 N N . MET A 1 191 ? -12.490 -0.203 7.481 1.00 96.31 191 MET A N 1
ATOM 1551 C CA . MET A 1 191 ? -11.699 -1.407 7.761 1.00 96.31 191 MET A CA 1
ATOM 1552 C C . MET A 1 191 ? -10.256 -1.245 7.280 1.00 96.31 191 MET A C 1
ATOM 1554 O O . MET A 1 191 ? -9.310 -1.504 8.028 1.00 96.31 191 MET A O 1
ATOM 1558 N N . LYS A 1 192 ? -10.091 -0.770 6.040 1.00 95.62 192 LYS A N 1
ATOM 1559 C CA . LYS A 1 192 ? -8.783 -0.540 5.436 1.00 95.62 192 LYS A CA 1
ATOM 1560 C C . LYS A 1 192 ? -8.005 0.538 6.186 1.00 95.62 192 LYS A C 1
ATOM 1562 O O . LYS A 1 192 ? -6.880 0.280 6.582 1.00 95.62 192 LYS A O 1
ATOM 1567 N N . SER A 1 193 ? -8.609 1.696 6.461 1.00 95.50 193 SER A N 1
ATOM 1568 C CA . SER A 1 193 ? -7.955 2.768 7.222 1.00 95.50 193 SER A CA 1
ATOM 1569 C C . SER A 1 193 ? -7.522 2.322 8.619 1.00 95.50 193 SER A C 1
ATOM 1571 O O . SER A 1 193 ? -6.410 2.635 9.028 1.00 95.50 193 SER A O 1
ATOM 1573 N N . CYS A 1 194 ? -8.357 1.567 9.337 1.00 96.75 194 CYS A N 1
ATOM 1574 C CA . CYS A 1 194 ? -8.003 1.032 10.650 1.00 96.75 194 CYS A CA 1
ATOM 1575 C C . CYS A 1 194 ? -6.829 0.042 10.558 1.00 96.75 194 CYS A C 1
ATOM 1577 O O . CYS A 1 194 ? -5.846 0.179 11.283 1.00 96.75 194 CYS A O 1
ATOM 1579 N N . THR A 1 195 ? -6.883 -0.890 9.601 1.00 96.00 195 THR A N 1
ATOM 1580 C CA . THR A 1 195 ? -5.807 -1.866 9.355 1.00 96.00 195 THR A CA 1
ATOM 1581 C C . THR A 1 195 ? -4.496 -1.180 8.953 1.00 96.00 195 THR A C 1
ATOM 1583 O O . THR A 1 195 ? -3.432 -1.552 9.444 1.00 96.00 195 THR A O 1
ATOM 1586 N N . ASP A 1 196 ? -4.567 -0.139 8.119 1.00 95.06 196 ASP A N 1
ATOM 1587 C CA . ASP A 1 196 ? -3.412 0.650 7.683 1.00 95.06 196 ASP A CA 1
ATOM 1588 C C . ASP A 1 196 ? -2.776 1.426 8.849 1.00 95.06 196 ASP A C 1
ATOM 1590 O O . ASP A 1 196 ? -1.548 1.520 8.907 1.00 95.06 196 ASP A O 1
ATOM 1594 N N . ILE A 1 197 ? -3.576 1.972 9.779 1.00 95.62 197 ILE A N 1
ATOM 1595 C CA . ILE A 1 197 ? -3.061 2.599 11.009 1.00 95.62 197 ILE A CA 1
ATOM 1596 C C . ILE A 1 197 ? -2.339 1.546 11.850 1.00 95.62 197 ILE A C 1
ATOM 1598 O O . ILE A 1 197 ? -1.171 1.737 12.183 1.00 95.62 197 ILE A O 1
ATOM 1602 N N . VAL A 1 198 ? -3.006 0.429 12.162 1.00 95.62 198 VAL A N 1
ATOM 1603 C CA . VAL A 1 198 ? -2.440 -0.634 13.009 1.00 95.62 198 VAL A CA 1
ATOM 1604 C C . VAL A 1 198 ? -1.124 -1.144 12.424 1.00 95.62 198 VAL A C 1
ATOM 1606 O O . VAL A 1 198 ? -0.110 -1.164 13.116 1.00 95.62 198 VAL A O 1
ATOM 1609 N N . GLY A 1 199 ? -1.092 -1.467 11.129 1.00 93.94 199 GLY A N 1
ATOM 1610 C CA . GLY A 1 199 ? 0.115 -1.953 10.463 1.00 93.94 199 GLY A CA 1
ATOM 1611 C C . GLY A 1 199 ? 1.272 -0.950 10.496 1.00 93.94 199 GLY A C 1
ATOM 1612 O O . GLY A 1 199 ? 2.406 -1.333 10.791 1.00 93.94 199 GLY A O 1
ATOM 1613 N N . GLN A 1 200 ? 0.996 0.333 10.243 1.00 92.69 200 GLN A N 1
ATOM 1614 C CA . GLN A 1 200 ? 2.025 1.378 10.260 1.00 92.69 200 GLN A CA 1
ATOM 1615 C C . GLN A 1 200 ? 2.524 1.711 11.666 1.00 92.69 200 GLN A C 1
ATOM 1617 O O . GLN A 1 200 ? 3.684 2.083 11.811 1.00 92.69 200 GLN A O 1
ATOM 1622 N N . VAL A 1 201 ? 1.690 1.578 12.697 1.00 92.69 201 VAL A N 1
ATOM 1623 C CA . VAL A 1 201 ? 2.121 1.776 14.087 1.00 92.69 201 VAL A CA 1
ATOM 1624 C C . VAL A 1 201 ? 2.958 0.591 14.57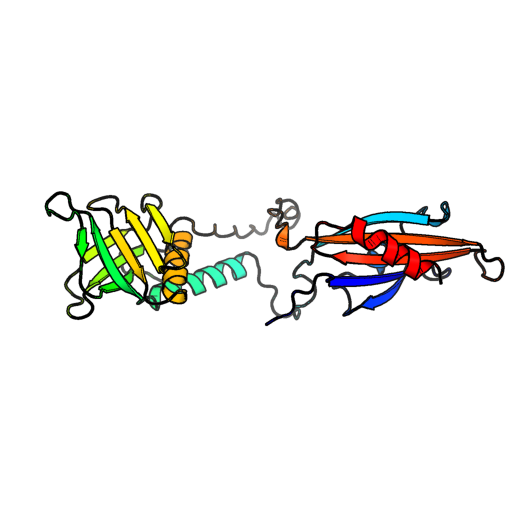4 1.00 92.69 201 VAL A C 1
ATOM 1626 O O . VAL A 1 201 ? 3.985 0.804 15.211 1.00 92.69 201 VAL A O 1
ATOM 1629 N N . ILE A 1 202 ? 2.576 -0.647 14.235 1.00 91.00 202 ILE A N 1
ATOM 1630 C CA . ILE A 1 202 ? 3.327 -1.854 14.621 1.00 91.00 202 ILE A CA 1
ATOM 1631 C C . ILE A 1 202 ? 4.680 -1.925 13.899 1.00 91.00 202 ILE A C 1
ATOM 1633 O O . ILE A 1 202 ? 5.688 -2.322 14.486 1.00 91.00 202 ILE A O 1
ATOM 1637 N N . LYS A 1 203 ? 4.723 -1.541 12.618 1.00 88.25 203 LYS A N 1
ATOM 1638 C CA . LYS A 1 203 ? 5.942 -1.521 11.796 1.00 88.25 203 LYS A CA 1
ATOM 1639 C C . LYS A 1 203 ? 6.129 -0.137 11.169 1.00 88.25 203 LYS A C 1
ATOM 1641 O O . LYS A 1 203 ? 5.899 0.023 9.966 1.00 88.25 203 LYS A O 1
ATOM 1646 N N . PRO A 1 204 ? 6.566 0.866 11.951 1.00 85.00 204 PRO A N 1
ATOM 1647 C 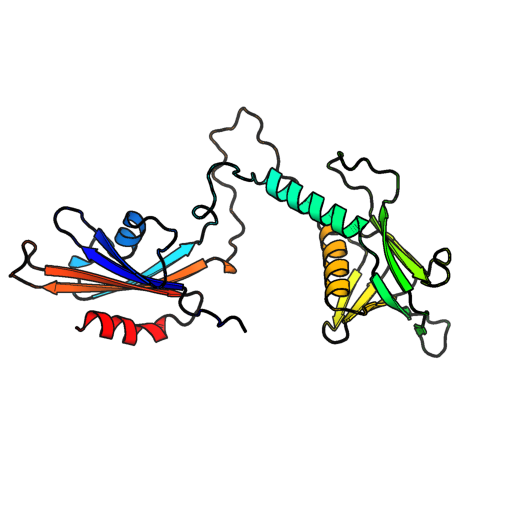CA . PRO A 1 204 ? 6.756 2.206 11.427 1.00 85.00 204 PRO A CA 1
ATOM 1648 C C . PRO A 1 204 ? 7.918 2.224 10.430 1.00 85.00 204 PRO A C 1
ATOM 1650 O O . PRO A 1 204 ? 8.954 1.588 10.662 1.00 85.00 204 PRO A O 1
ATOM 1653 N N . PRO A 1 205 ? 7.794 2.962 9.313 1.00 78.62 205 PRO A N 1
ATOM 1654 C CA . PRO A 1 205 ? 8.896 3.114 8.379 1.00 78.62 205 PRO A CA 1
ATOM 1655 C C . PRO A 1 205 ? 10.080 3.773 9.094 1.00 78.62 205 PRO A C 1
ATOM 1657 O O . PRO A 1 205 ? 9.931 4.820 9.732 1.00 78.62 205 PRO A O 1
ATOM 1660 N N . LYS A 1 206 ? 11.270 3.173 8.975 1.00 83.38 206 LYS A N 1
ATOM 1661 C CA . LYS A 1 206 ? 12.493 3.724 9.571 1.00 83.38 206 LYS A CA 1
ATOM 1662 C C . LYS A 1 206 ? 12.762 5.117 9.008 1.00 83.38 206 LYS A C 1
ATOM 1664 O O . LYS A 1 206 ? 12.736 5.317 7.791 1.00 83.38 206 LYS A O 1
ATOM 1669 N N . ARG A 1 207 ? 13.033 6.075 9.897 1.00 84.19 207 ARG A N 1
ATOM 1670 C CA . ARG A 1 207 ? 13.451 7.420 9.500 1.00 84.19 207 ARG A CA 1
ATOM 1671 C C . ARG A 1 207 ? 14.790 7.321 8.758 1.00 84.19 207 ARG A C 1
ATOM 1673 O O . ARG A 1 207 ? 15.724 6.758 9.326 1.00 84.19 207 ARG A O 1
ATOM 1680 N N . PRO A 1 208 ? 14.910 7.861 7.535 1.00 82.81 208 PRO A N 1
ATOM 1681 C CA . PRO A 1 208 ? 16.193 7.919 6.845 1.00 82.81 208 PRO A CA 1
ATOM 1682 C C . PRO A 1 208 ? 17.213 8.722 7.658 1.00 82.81 208 PRO A C 1
ATOM 1684 O O . PRO A 1 208 ? 16.885 9.796 8.171 1.00 82.81 208 PRO A O 1
ATOM 1687 N N . GLU A 1 209 ? 18.442 8.219 7.759 1.00 77.56 209 GLU A N 1
ATOM 1688 C CA . GLU A 1 209 ? 19.542 8.976 8.354 1.00 77.56 209 GLU A CA 1
ATOM 1689 C C . GLU A 1 209 ? 19.864 10.191 7.477 1.00 77.56 209 GLU A C 1
ATOM 1691 O O . GLU A 1 209 ? 19.925 10.093 6.249 1.00 77.56 209 GLU A O 1
ATOM 1696 N N . VAL A 1 210 ? 20.047 11.356 8.102 1.00 66.62 210 VAL A N 1
ATOM 1697 C CA . VAL A 1 210 ? 20.550 12.539 7.398 1.00 66.62 210 VAL A CA 1
ATOM 1698 C C . VAL A 1 210 ? 22.052 12.325 7.198 1.00 66.62 210 VAL A C 1
ATOM 1700 O O . VAL A 1 210 ? 22.756 12.176 8.201 1.00 66.62 210 VAL A O 1
ATOM 1703 N N . PRO A 1 211 ? 22.567 12.284 5.954 1.00 56.62 211 PRO A N 1
ATOM 1704 C CA . PRO A 1 211 ? 23.997 12.126 5.730 1.00 56.62 211 PRO A CA 1
ATOM 1705 C C . PRO A 1 211 ? 24.748 13.269 6.413 1.00 56.62 211 PRO A C 1
ATOM 1707 O O . PRO A 1 211 ? 24.448 14.438 6.175 1.00 56.62 211 PRO A O 1
ATOM 1710 N N . LYS A 1 212 ? 25.717 12.936 7.269 1.00 54.47 212 LYS A N 1
ATOM 1711 C CA . LYS A 1 212 ? 26.673 13.921 7.786 1.00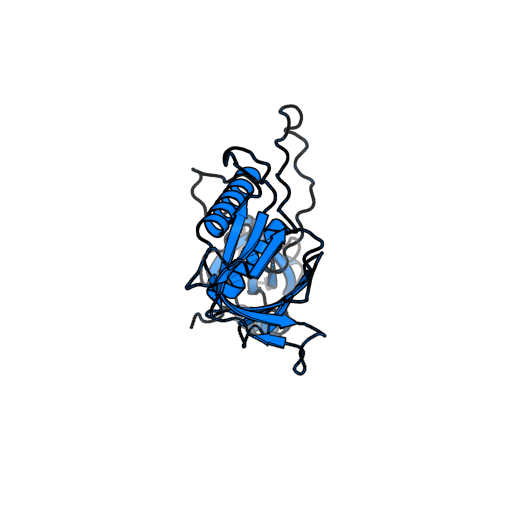 54.47 212 LYS A CA 1
ATOM 1712 C C . LYS A 1 212 ? 27.491 14.455 6.602 1.00 54.47 212 LYS A C 1
ATOM 1714 O O . LYS A 1 212 ? 27.851 13.672 5.720 1.00 54.47 212 LYS A O 1
ATOM 1719 N N . GLU A 1 213 ? 27.757 15.762 6.580 1.00 52.22 213 GLU A N 1
ATOM 1720 C CA . GLU A 1 213 ? 28.335 16.500 5.436 1.00 52.22 213 GLU A CA 1
ATOM 1721 C C . GLU A 1 213 ? 29.661 15.919 4.897 1.00 52.22 213 GLU A C 1
ATOM 1723 O O . GLU A 1 213 ? 29.994 16.133 3.734 1.00 52.22 213 GLU A O 1
ATOM 1728 N N . ASP A 1 214 ? 30.367 15.087 5.666 1.00 48.38 214 ASP A N 1
ATOM 1729 C CA . ASP A 1 214 ? 31.677 14.536 5.291 1.00 48.38 214 ASP A CA 1
ATOM 1730 C C . ASP A 1 214 ? 31.650 13.360 4.288 1.00 48.38 214 ASP A C 1
ATOM 1732 O O . ASP A 1 214 ? 32.703 12.921 3.831 1.00 48.38 214 ASP A O 1
ATOM 1736 N N . ASN A 1 215 ? 30.480 12.825 3.907 1.00 45.81 215 ASN A N 1
ATOM 1737 C CA . ASN A 1 215 ? 30.377 11.611 3.070 1.00 45.81 215 ASN A CA 1
ATOM 1738 C C . ASN A 1 215 ? 29.567 11.784 1.769 1.00 45.81 215 ASN A C 1
ATOM 1740 O O . ASN A 1 215 ? 28.913 10.853 1.295 1.00 45.81 215 ASN A O 1
ATOM 1744 N N . VAL A 1 216 ? 29.652 12.951 1.126 1.00 47.59 216 VAL A N 1
ATOM 1745 C CA . VAL A 1 216 ? 28.953 13.233 -0.149 1.00 47.59 216 VAL A CA 1
ATOM 1746 C C . VAL A 1 216 ? 29.407 12.317 -1.309 1.00 47.59 216 VAL A C 1
ATOM 1748 O O . VAL A 1 216 ? 28.691 12.177 -2.294 1.00 47.59 216 VAL A O 1
ATOM 1751 N N . HIS A 1 217 ? 30.539 11.609 -1.188 1.00 43.12 217 HIS A N 1
ATOM 1752 C CA . HIS A 1 217 ? 31.086 10.756 -2.258 1.00 43.12 217 HIS A CA 1
ATOM 1753 C C . HIS A 1 217 ? 30.844 9.238 -2.121 1.00 43.12 217 HIS A C 1
ATOM 1755 O O . HIS A 1 217 ? 31.358 8.481 -2.942 1.00 43.12 217 HIS A O 1
ATOM 1761 N N . LYS A 1 218 ? 30.068 8.754 -1.137 1.00 40.22 218 LYS A N 1
ATOM 1762 C CA . LYS A 1 218 ? 29.825 7.298 -0.968 1.00 40.22 218 LYS A CA 1
ATOM 1763 C C . LYS A 1 218 ? 28.362 6.846 -0.934 1.00 40.22 218 LYS A C 1
ATOM 1765 O O . LYS A 1 218 ? 28.105 5.662 -0.745 1.00 40.22 218 LYS A O 1
ATOM 1770 N N . VAL A 1 219 ? 27.391 7.723 -1.186 1.00 41.44 219 VAL A N 1
ATOM 1771 C CA . VAL A 1 219 ? 25.965 7.337 -1.200 1.00 41.44 219 VAL A CA 1
ATOM 1772 C C . VAL A 1 219 ? 25.529 6.925 -2.609 1.00 41.44 219 VAL A C 1
ATOM 1774 O O . VAL A 1 219 ? 24.736 7.598 -3.262 1.00 41.44 219 VAL A O 1
ATOM 1777 N N . ALA A 1 220 ? 26.081 5.822 -3.108 1.00 39.38 220 ALA A N 1
ATOM 1778 C CA . ALA A 1 220 ? 25.614 5.196 -4.344 1.00 39.38 220 ALA A CA 1
ATOM 1779 C C . ALA A 1 220 ? 25.661 3.665 -4.289 1.00 39.38 220 ALA A C 1
ATOM 1781 O O . ALA A 1 220 ? 25.824 3.033 -5.319 1.00 39.38 220 ALA A O 1
ATOM 1782 N N . THR A 1 221 ? 25.514 3.051 -3.116 1.00 42.50 221 THR A N 1
ATOM 1783 C CA . THR A 1 221 ? 25.337 1.595 -3.007 1.00 42.50 221 THR A CA 1
ATOM 1784 C C . THR A 1 221 ? 24.579 1.257 -1.728 1.00 42.50 221 THR A C 1
ATOM 1786 O O . THR A 1 221 ? 25.156 0.763 -0.767 1.00 42.50 221 THR A O 1
ATOM 1789 N N . GLU A 1 222 ? 23.279 1.521 -1.704 1.00 39.97 222 GLU A N 1
ATOM 1790 C CA . GLU A 1 222 ? 22.378 0.733 -0.865 1.00 39.97 222 GLU A CA 1
ATOM 1791 C C . GLU A 1 222 ? 21.328 0.137 -1.788 1.00 39.97 222 GLU A C 1
ATOM 1793 O O . GLU A 1 222 ? 20.719 0.838 -2.596 1.00 39.97 222 GLU A O 1
ATOM 1798 N N . VAL A 1 223 ? 21.239 -1.187 -1.729 1.00 40.75 223 VAL A N 1
ATOM 1799 C CA . VAL A 1 223 ? 20.423 -2.042 -2.580 1.00 40.75 223 VAL A CA 1
ATOM 1800 C C . VAL A 1 223 ? 18.965 -1.636 -2.384 1.00 40.75 223 VAL A C 1
ATOM 1802 O O . VAL A 1 223 ? 18.387 -1.886 -1.331 1.00 40.75 223 VAL A O 1
ATOM 1805 N N . ASP A 1 224 ? 18.392 -0.951 -3.375 1.00 41.03 224 ASP A N 1
ATOM 1806 C CA . ASP A 1 224 ? 16.951 -0.728 -3.443 1.00 41.03 224 ASP A CA 1
ATOM 1807 C C . ASP A 1 224 ? 16.277 -2.108 -3.427 1.00 41.03 224 ASP A C 1
ATOM 1809 O O . ASP A 1 224 ? 16.537 -2.914 -4.327 1.00 41.03 224 ASP A O 1
ATOM 1813 N N . ASP A 1 225 ? 15.417 -2.373 -2.435 1.00 41.12 225 ASP A N 1
ATOM 1814 C CA . ASP A 1 225 ? 14.442 -3.467 -2.494 1.00 41.12 225 ASP A CA 1
ATOM 1815 C C . ASP A 1 225 ? 13.817 -3.452 -3.893 1.00 41.12 225 ASP A C 1
ATOM 1817 O O . ASP A 1 225 ? 13.191 -2.468 -4.308 1.00 41.12 225 ASP A O 1
ATOM 1821 N N . VAL A 1 226 ? 14.080 -4.498 -4.677 1.00 43.94 226 VAL A N 1
ATOM 1822 C CA . VAL A 1 226 ? 13.685 -4.550 -6.083 1.00 43.94 226 VAL A CA 1
ATOM 1823 C C . VAL A 1 226 ? 12.169 -4.686 -6.126 1.00 43.94 226 VAL A C 1
ATOM 1825 O O . VAL A 1 226 ? 11.628 -5.783 -6.040 1.00 43.94 226 VAL A O 1
ATOM 1828 N N . ASN A 1 227 ? 11.469 -3.559 -6.242 1.00 50.00 227 ASN A N 1
ATOM 1829 C CA . ASN A 1 227 ? 10.038 -3.549 -6.499 1.00 50.00 227 ASN A CA 1
ATOM 1830 C C . ASN A 1 227 ? 9.791 -4.055 -7.932 1.00 50.00 227 ASN A C 1
ATOM 1832 O O . ASN A 1 227 ? 9.848 -3.288 -8.898 1.00 50.00 227 ASN A O 1
ATOM 1836 N N . LEU A 1 228 ? 9.567 -5.365 -8.057 1.00 49.94 228 LEU A N 1
ATOM 1837 C CA . LEU A 1 228 ? 9.311 -6.059 -9.321 1.00 49.94 228 LEU A CA 1
ATOM 1838 C C . LEU A 1 228 ? 8.030 -5.558 -10.016 1.00 49.94 228 LEU A C 1
ATOM 1840 O O . LEU A 1 228 ? 7.947 -5.631 -11.240 1.00 49.94 228 LEU A O 1
ATOM 1844 N N . ASP A 1 229 ? 7.083 -4.955 -9.283 1.00 55.84 229 ASP A N 1
ATOM 1845 C CA . ASP A 1 229 ? 5.820 -4.444 -9.844 1.00 55.84 229 ASP A CA 1
ATOM 1846 C C . ASP A 1 229 ? 6.012 -3.211 -10.748 1.00 55.84 229 ASP A C 1
ATOM 1848 O O . ASP A 1 229 ? 5.109 -2.818 -11.495 1.00 55.84 229 ASP A O 1
ATOM 1852 N N . GLN A 1 230 ? 7.195 -2.588 -10.706 1.00 65.31 230 GLN A N 1
ATOM 1853 C CA . GLN A 1 230 ? 7.562 -1.434 -11.537 1.00 65.31 230 GLN A CA 1
ATOM 1854 C C . GLN A 1 230 ? 8.484 -1.792 -12.714 1.00 65.31 230 GLN A C 1
ATOM 1856 O O . GLN A 1 230 ? 8.910 -0.903 -13.460 1.00 65.31 230 GLN A O 1
ATOM 1861 N N . GLN A 1 231 ? 8.808 -3.074 -12.898 1.00 76.00 231 GLN A N 1
ATOM 1862 C CA . GLN A 1 231 ? 9.679 -3.535 -13.974 1.00 76.00 231 GLN A CA 1
ATOM 1863 C C . GLN A 1 231 ? 8.861 -3.840 -15.232 1.00 76.00 231 GLN A C 1
ATOM 1865 O O . GLN A 1 231 ? 7.939 -4.651 -15.223 1.00 76.00 231 GLN A O 1
ATOM 1870 N N . ILE A 1 232 ? 9.201 -3.175 -16.334 1.00 87.81 232 ILE A N 1
ATOM 1871 C CA . ILE A 1 232 ? 8.635 -3.445 -17.654 1.00 87.81 232 ILE A CA 1
ATOM 1872 C C . ILE A 1 232 ? 9.637 -4.316 -18.403 1.00 87.81 232 ILE A C 1
ATOM 1874 O O . ILE A 1 232 ? 10.813 -3.965 -18.518 1.00 87.81 232 ILE A O 1
ATOM 1878 N N . ILE A 1 233 ? 9.177 -5.458 -18.902 1.00 91.50 233 ILE A N 1
ATOM 1879 C CA . ILE A 1 233 ? 9.994 -6.370 -19.693 1.00 91.50 233 ILE A CA 1
ATOM 1880 C C . ILE A 1 233 ? 9.812 -6.012 -21.163 1.00 91.50 233 ILE A C 1
ATOM 1882 O O . ILE A 1 233 ? 8.690 -5.798 -21.624 1.00 91.50 233 ILE A O 1
ATOM 1886 N N . VAL A 1 234 ? 10.914 -5.921 -21.898 1.00 94.12 234 VAL A N 1
ATOM 1887 C CA . VAL A 1 234 ? 10.906 -5.546 -23.308 1.00 94.12 234 VAL A CA 1
ATOM 1888 C C . VAL A 1 234 ? 11.416 -6.706 -24.135 1.00 94.12 234 VAL A C 1
ATOM 1890 O O . VAL A 1 234 ? 12.564 -7.113 -23.980 1.00 94.12 234 VAL A O 1
ATOM 1893 N N . LEU A 1 235 ? 10.558 -7.220 -25.014 1.00 96.06 235 LEU A N 1
ATOM 1894 C CA . LEU A 1 235 ? 10.942 -8.147 -26.070 1.00 96.06 235 LEU A CA 1
ATOM 1895 C C . LEU A 1 235 ? 11.239 -7.338 -27.329 1.00 96.06 235 LEU A C 1
ATOM 1897 O O . LEU A 1 235 ? 10.363 -6.627 -27.821 1.00 96.06 235 LEU A O 1
ATOM 1901 N N . ASN A 1 236 ? 12.455 -7.463 -27.843 1.00 96.19 236 ASN A N 1
ATOM 1902 C CA . ASN A 1 236 ? 12.946 -6.739 -29.004 1.00 96.19 236 ASN A CA 1
ATOM 1903 C C . ASN A 1 236 ? 13.364 -7.717 -30.109 1.00 96.19 236 ASN A C 1
ATOM 1905 O O . ASN A 1 236 ? 14.020 -8.725 -29.841 1.00 96.19 236 ASN A O 1
ATOM 1909 N N . LEU A 1 237 ? 12.983 -7.398 -31.344 1.00 95.75 237 LEU A N 1
ATOM 1910 C CA . LEU A 1 237 ? 13.413 -8.078 -32.559 1.00 95.75 237 LEU A CA 1
ATOM 1911 C C . LEU A 1 237 ? 14.196 -7.088 -33.414 1.00 95.75 237 LEU A C 1
ATOM 1913 O O . LEU A 1 237 ? 13.653 -6.058 -33.813 1.00 95.75 237 LEU A O 1
ATOM 1917 N N . VAL A 1 238 ? 15.437 -7.436 -33.736 1.00 94.62 238 VAL A N 1
ATOM 1918 C CA . VAL A 1 238 ? 16.268 -6.717 -34.703 1.00 94.62 238 VAL A CA 1
ATOM 1919 C C . VAL A 1 238 ? 16.286 -7.480 -36.015 1.00 94.62 238 VAL A C 1
ATOM 1921 O O . VAL A 1 238 ? 16.413 -8.705 -36.016 1.00 94.62 238 VAL A O 1
ATOM 1924 N N . ARG A 1 239 ? 16.204 -6.754 -37.129 1.00 92.44 239 ARG A N 1
ATOM 1925 C CA . ARG A 1 239 ? 16.378 -7.286 -38.474 1.00 92.44 239 ARG A CA 1
ATOM 1926 C C . ARG A 1 239 ? 17.382 -6.463 -39.267 1.00 92.44 239 ARG A C 1
ATOM 1928 O O . ARG A 1 239 ? 17.278 -5.237 -39.337 1.00 92.44 239 ARG A O 1
ATOM 1935 N N . THR A 1 240 ? 18.293 -7.171 -39.919 1.00 91.06 240 THR A N 1
ATOM 1936 C CA . THR A 1 240 ? 19.248 -6.642 -40.889 1.00 91.06 240 THR A CA 1
ATOM 1937 C C . THR A 1 240 ? 18.870 -7.140 -42.276 1.00 91.06 240 THR A C 1
ATOM 1939 O O . THR A 1 240 ? 18.907 -8.337 -42.547 1.00 91.06 240 THR A O 1
ATOM 1942 N N . GLN A 1 241 ? 18.535 -6.222 -43.175 1.00 89.31 241 GLN A N 1
ATOM 1943 C CA . GLN A 1 241 ? 18.243 -6.523 -44.571 1.00 89.31 241 GLN A CA 1
ATOM 1944 C C . GLN A 1 241 ? 19.347 -5.951 -45.455 1.00 89.31 241 GLN A C 1
ATOM 1946 O O . GLN A 1 241 ? 19.602 -4.750 -45.429 1.00 89.31 241 GLN A O 1
ATOM 1951 N N . ILE A 1 242 ? 20.003 -6.797 -46.249 1.00 86.94 242 ILE A N 1
ATOM 1952 C CA . ILE A 1 242 ? 21.007 -6.339 -47.216 1.00 86.94 242 ILE A CA 1
ATOM 1953 C C . ILE A 1 242 ? 20.300 -5.548 -48.315 1.00 86.94 242 ILE A C 1
ATOM 1955 O O . ILE A 1 242 ? 19.413 -6.063 -48.992 1.00 86.94 242 ILE A O 1
ATOM 1959 N N . ASP A 1 243 ? 20.744 -4.316 -48.526 1.00 86.06 243 ASP A N 1
ATOM 1960 C CA . ASP A 1 243 ? 20.249 -3.438 -49.574 1.00 86.06 243 ASP A CA 1
ATOM 1961 C C . ASP A 1 243 ? 21.420 -2.626 -50.133 1.00 86.06 243 ASP A C 1
ATOM 1963 O O . ASP A 1 243 ? 21.977 -1.742 -49.484 1.00 86.06 243 ASP A O 1
ATOM 1967 N N . LYS A 1 244 ? 21.817 -2.941 -51.368 1.00 86.75 244 LYS A N 1
ATOM 1968 C CA . LYS A 1 244 ? 22.953 -2.292 -52.039 1.00 86.75 244 LYS A CA 1
ATOM 1969 C C . LYS A 1 244 ? 22.638 -0.870 -52.512 1.00 86.75 244 LYS A C 1
ATOM 1971 O O . LYS A 1 244 ? 23.555 -0.175 -52.941 1.00 86.75 244 LYS A O 1
ATOM 1976 N N . SER A 1 245 ? 21.374 -0.446 -52.467 1.00 87.00 245 SER A N 1
ATOM 1977 C CA . SER A 1 245 ? 20.973 0.915 -52.827 1.00 87.00 245 SER A CA 1
ATOM 1978 C C . SER A 1 245 ? 21.289 1.937 -51.728 1.00 87.00 245 SER A C 1
ATOM 1980 O O . SER A 1 245 ? 21.447 3.124 -52.018 1.00 87.00 245 SER A O 1
ATOM 1982 N N . VAL A 1 246 ? 21.448 1.488 -50.475 1.00 84.12 246 VAL A N 1
ATOM 1983 C CA . VAL A 1 246 ? 21.782 2.355 -49.339 1.00 84.12 246 VAL A CA 1
ATOM 1984 C C . VAL A 1 246 ? 23.289 2.396 -49.074 1.00 84.12 246 VAL A C 1
ATOM 1986 O O . VAL A 1 246 ? 24.009 1.422 -49.283 1.00 84.12 246 VAL A O 1
ATOM 1989 N N . LYS A 1 247 ? 23.784 3.526 -48.548 1.00 81.00 247 LYS A N 1
ATOM 1990 C CA . LYS A 1 247 ? 25.225 3.798 -48.352 1.00 81.00 247 LYS A CA 1
ATOM 1991 C C . LYS A 1 247 ? 25.988 2.716 -47.568 1.00 81.00 247 LYS A C 1
ATOM 1993 O O . LYS A 1 247 ? 27.165 2.505 -47.835 1.00 81.00 247 LYS A O 1
ATOM 1998 N N . ARG A 1 248 ? 25.346 2.053 -46.596 1.00 80.31 248 ARG A N 1
ATOM 1999 C CA . ARG A 1 248 ? 25.955 0.979 -45.782 1.00 80.31 248 ARG A CA 1
ATOM 2000 C C . ARG A 1 248 ? 25.785 -0.428 -46.361 1.00 80.31 248 ARG A C 1
ATOM 2002 O O . ARG A 1 248 ? 26.301 -1.374 -45.778 1.00 80.31 248 ARG A O 1
ATOM 2009 N N . GLY A 1 249 ? 25.061 -0.589 -47.466 1.00 83.25 249 GLY A N 1
ATOM 2010 C CA . GLY A 1 249 ? 24.781 -1.901 -48.049 1.00 83.25 249 GLY A CA 1
ATOM 2011 C C . GLY A 1 249 ? 23.765 -2.746 -47.269 1.00 83.25 249 GLY A C 1
ATOM 2012 O O . GLY A 1 249 ? 23.510 -3.883 -47.661 1.00 83.25 249 GLY A O 1
ATOM 2013 N N . ALA A 1 250 ? 23.193 -2.222 -46.180 1.00 85.38 250 ALA A N 1
ATOM 2014 C CA . ALA A 1 250 ? 22.143 -2.868 -45.403 1.00 85.38 250 ALA A CA 1
ATOM 2015 C C . ALA A 1 250 ? 21.300 -1.848 -44.623 1.00 85.38 250 ALA A C 1
ATOM 2017 O O . ALA A 1 250 ? 21.789 -0.784 -44.233 1.00 85.38 250 ALA A O 1
ATOM 2018 N N . ILE A 1 251 ? 20.045 -2.211 -44.372 1.00 88.94 251 ILE A N 1
ATOM 2019 C CA . ILE A 1 251 ? 19.090 -1.520 -43.508 1.00 88.94 251 ILE A CA 1
ATOM 2020 C C . ILE A 1 251 ? 18.966 -2.332 -42.219 1.00 88.94 251 ILE A C 1
ATOM 2022 O O . ILE A 1 251 ? 18.707 -3.534 -42.269 1.00 88.94 251 ILE A O 1
ATOM 2026 N N . VAL A 1 252 ? 19.137 -1.681 -41.067 1.00 92.06 252 VAL A N 1
ATOM 2027 C CA . VAL A 1 252 ? 18.998 -2.318 -39.750 1.00 92.06 252 VAL A CA 1
ATOM 2028 C C . VAL A 1 252 ? 17.871 -1.633 -38.989 1.00 92.06 252 VAL A C 1
ATOM 2030 O O . VAL A 1 252 ? 17.928 -0.425 -38.743 1.00 92.06 252 VAL A O 1
ATOM 2033 N N . LYS A 1 253 ? 16.846 -2.403 -38.623 1.00 94.25 253 LYS A N 1
ATOM 2034 C CA . LYS A 1 253 ? 15.669 -1.933 -37.883 1.00 94.25 253 LYS A CA 1
ATOM 2035 C C . LYS A 1 253 ? 15.390 -2.838 -36.697 1.00 94.25 253 LYS A C 1
ATOM 2037 O O . LYS A 1 253 ? 15.650 -4.035 -36.752 1.00 94.25 253 LYS A O 1
ATOM 2042 N N . ALA A 1 254 ? 14.819 -2.266 -35.651 1.00 96.62 254 ALA A N 1
ATOM 2043 C CA . ALA A 1 254 ? 14.380 -2.997 -34.480 1.00 96.62 254 ALA A CA 1
ATOM 2044 C C . ALA A 1 254 ? 12.969 -2.578 -34.081 1.00 96.62 254 ALA A C 1
ATOM 2046 O O . ALA A 1 254 ? 12.662 -1.384 -34.053 1.00 96.62 254 ALA A O 1
ATOM 2047 N N . ILE A 1 255 ? 12.128 -3.552 -33.743 1.00 96.94 255 ILE A N 1
ATOM 2048 C CA . ILE A 1 255 ? 10.816 -3.326 -33.140 1.00 96.94 255 ILE A CA 1
ATOM 2049 C C . ILE A 1 255 ? 10.763 -4.011 -31.778 1.00 96.94 255 ILE A C 1
ATOM 2051 O O . ILE A 1 255 ? 11.198 -5.154 -31.623 1.00 96.94 255 ILE A O 1
ATOM 2055 N N . ALA A 1 256 ? 10.208 -3.321 -30.787 1.00 96.88 256 ALA A N 1
ATOM 2056 C CA . ALA A 1 256 ? 10.090 -3.856 -29.444 1.00 96.88 256 ALA A CA 1
ATOM 2057 C C . ALA A 1 256 ? 8.696 -3.660 -28.853 1.00 96.88 256 ALA A C 1
ATOM 2059 O O . ALA A 1 256 ? 8.058 -2.623 -29.046 1.00 96.88 256 ALA A O 1
ATOM 2060 N N . ILE A 1 257 ? 8.257 -4.650 -28.076 1.00 95.75 257 ILE A N 1
ATOM 2061 C CA . ILE A 1 257 ? 7.069 -4.581 -27.224 1.00 95.75 257 ILE A CA 1
ATOM 2062 C C . ILE A 1 257 ? 7.520 -4.559 -25.770 1.00 95.75 257 ILE A C 1
ATOM 2064 O O . ILE A 1 257 ? 8.171 -5.485 -25.288 1.00 95.75 257 ILE A O 1
ATOM 2068 N N . ALA A 1 258 ? 7.129 -3.501 -25.067 1.00 93.69 258 ALA A N 1
ATOM 2069 C CA . ALA A 1 258 ? 7.335 -3.330 -23.641 1.00 93.69 258 ALA A CA 1
ATOM 2070 C C . ALA A 1 258 ? 6.038 -3.675 -22.896 1.00 93.69 258 ALA A C 1
ATOM 2072 O O . ALA A 1 258 ? 5.009 -3.010 -23.071 1.00 93.69 258 ALA A O 1
ATOM 2073 N N . THR A 1 259 ? 6.078 -4.722 -22.076 1.00 90.50 259 THR A N 1
ATOM 2074 C CA . THR A 1 259 ? 4.922 -5.257 -21.353 1.00 90.50 259 THR A CA 1
ATOM 2075 C C . THR A 1 259 ? 5.272 -5.619 -19.903 1.00 90.50 259 THR A C 1
ATOM 2077 O O . THR A 1 259 ? 6.416 -5.917 -19.567 1.00 90.50 259 THR A O 1
ATOM 2080 N N . ARG A 1 260 ? 4.266 -5.617 -19.025 1.00 87.81 260 ARG A N 1
ATOM 2081 C CA . ARG A 1 260 ? 4.335 -6.210 -17.677 1.00 87.81 260 ARG A CA 1
ATOM 2082 C C . ARG A 1 260 ? 3.840 -7.659 -17.658 1.00 87.81 260 ARG A C 1
ATOM 2084 O O . ARG A 1 260 ? 3.865 -8.305 -16.617 1.00 87.81 260 ARG A O 1
ATOM 2091 N N . LEU A 1 261 ? 3.351 -8.169 -18.790 1.00 85.44 261 LEU A N 1
ATOM 2092 C CA . LEU A 1 261 ? 2.920 -9.554 -18.912 1.00 85.44 261 LEU A CA 1
ATOM 2093 C C . LEU A 1 261 ? 4.132 -10.488 -18.959 1.00 85.44 261 LEU A C 1
ATOM 2095 O O . LEU A 1 261 ? 5.115 -10.216 -19.641 1.00 85.44 261 LEU A O 1
ATOM 2099 N N . GLN A 1 262 ? 4.018 -11.641 -18.302 1.00 80.69 262 GLN A N 1
ATOM 2100 C CA . GLN A 1 262 ? 5.069 -12.666 -18.291 1.00 80.69 262 GLN A CA 1
ATOM 2101 C C . GLN A 1 262 ? 5.056 -13.574 -19.540 1.00 80.69 262 GLN A C 1
ATOM 2103 O O . GLN A 1 262 ? 5.877 -14.476 -19.661 1.00 80.69 262 GLN A O 1
ATOM 2108 N N . ILE A 1 263 ? 4.150 -13.331 -20.494 1.00 84.75 263 ILE A N 1
ATOM 2109 C CA . ILE A 1 263 ? 3.947 -14.141 -21.710 1.00 84.75 263 ILE A CA 1
ATOM 2110 C C . ILE A 1 263 ? 4.597 -13.512 -22.955 1.00 84.75 263 ILE A C 1
ATOM 2112 O O . ILE A 1 263 ? 3.930 -13.246 -23.953 1.00 84.75 263 ILE A O 1
ATOM 2116 N N . LEU A 1 264 ? 5.905 -13.243 -22.901 1.00 85.62 264 LEU A N 1
ATOM 2117 C CA . LEU A 1 264 ? 6.624 -12.541 -23.979 1.00 85.62 264 LEU A CA 1
ATOM 2118 C C . LEU A 1 264 ? 6.580 -13.281 -25.320 1.00 85.62 264 LEU A C 1
ATOM 2120 O O . LEU A 1 264 ? 6.377 -12.665 -26.362 1.00 85.62 264 LEU A O 1
ATOM 2124 N N . GLU A 1 265 ? 6.740 -14.603 -25.293 1.00 86.56 265 GLU A N 1
ATOM 2125 C CA . GLU A 1 265 ? 6.820 -15.448 -26.492 1.00 86.56 265 GLU A CA 1
ATOM 2126 C C . GLU A 1 265 ? 5.587 -15.317 -27.401 1.00 86.56 265 GLU A C 1
ATOM 2128 O O . GLU A 1 265 ? 5.710 -15.362 -28.625 1.00 86.56 265 GLU A O 1
ATOM 2133 N N . SER A 1 266 ? 4.411 -15.048 -26.823 1.00 90.62 266 SER A N 1
ATOM 2134 C CA . SER A 1 266 ? 3.164 -14.833 -27.566 1.00 90.62 266 SER A CA 1
ATOM 2135 C C . SER A 1 266 ? 3.215 -13.624 -28.507 1.00 90.62 266 SER A C 1
ATOM 2137 O O . SER A 1 266 ? 2.423 -13.545 -29.444 1.00 90.62 266 SER A O 1
ATOM 2139 N N . PHE A 1 267 ? 4.140 -12.685 -28.285 1.00 92.38 267 PHE A N 1
ATOM 2140 C CA . PHE A 1 267 ? 4.321 -11.506 -29.132 1.00 92.38 267 PHE A CA 1
ATOM 2141 C C . PHE A 1 267 ? 5.288 -11.730 -30.300 1.00 92.38 267 PHE A C 1
ATOM 2143 O O . PHE A 1 267 ? 5.326 -10.893 -31.202 1.00 92.38 267 PHE A O 1
ATOM 2150 N N . LYS A 1 268 ? 6.046 -12.838 -30.337 1.00 93.44 268 LYS A N 1
ATOM 2151 C CA . LYS A 1 268 ? 7.031 -13.069 -31.405 1.00 93.44 268 LYS A CA 1
ATOM 2152 C C . LYS A 1 268 ? 6.423 -13.053 -32.813 1.00 93.44 268 LYS A C 1
ATOM 2154 O O . LYS A 1 268 ? 6.939 -12.304 -33.639 1.00 93.44 268 LYS A O 1
ATOM 2159 N N . PRO A 1 269 ? 5.310 -13.765 -33.099 1.00 94.00 269 PRO A N 1
ATOM 2160 C CA . PRO A 1 269 ? 4.716 -13.749 -34.438 1.00 94.00 269 PRO A CA 1
ATOM 2161 C C . PRO A 1 269 ? 4.318 -12.341 -34.899 1.00 94.00 269 PRO A C 1
ATOM 2163 O O . PRO A 1 269 ? 4.486 -12.000 -36.066 1.00 94.00 269 PRO A O 1
ATOM 2166 N N . LEU A 1 270 ? 3.831 -11.508 -33.971 1.00 91.00 270 LEU A N 1
ATOM 2167 C CA . LEU A 1 270 ? 3.438 -10.128 -34.254 1.00 91.00 270 LEU A CA 1
ATOM 2168 C C . LEU A 1 270 ? 4.646 -9.256 -34.617 1.00 91.00 270 LEU A C 1
ATOM 2170 O O . LEU A 1 270 ? 4.576 -8.491 -35.576 1.00 91.00 270 LEU A O 1
ATOM 2174 N N . LEU A 1 271 ? 5.742 -9.361 -33.859 1.00 93.00 271 LEU A N 1
ATOM 2175 C CA . LEU A 1 271 ? 6.947 -8.571 -34.116 1.00 93.00 271 LEU A CA 1
ATOM 2176 C C . LEU A 1 271 ? 7.639 -8.985 -35.418 1.00 93.00 271 LEU A C 1
ATOM 2178 O O . LEU A 1 271 ? 8.096 -8.118 -36.156 1.00 93.00 271 LEU A O 1
ATOM 2182 N N . THR A 1 272 ? 7.665 -10.285 -35.724 1.00 92.12 272 THR A N 1
ATOM 2183 C CA . THR A 1 272 ? 8.184 -10.797 -36.999 1.00 92.12 272 THR A CA 1
ATOM 2184 C C . THR A 1 272 ? 7.385 -10.246 -38.177 1.00 92.12 272 THR A C 1
ATOM 2186 O O . THR A 1 272 ? 7.969 -9.622 -39.058 1.00 92.12 272 THR A O 1
ATOM 2189 N N . LEU A 1 273 ? 6.050 -10.348 -38.128 1.00 91.69 273 LEU A N 1
ATOM 2190 C CA . LEU A 1 273 ? 5.174 -9.807 -39.170 1.00 91.69 273 LEU A CA 1
ATOM 2191 C C . LEU A 1 273 ? 5.381 -8.299 -39.384 1.00 91.69 273 LEU A C 1
ATOM 2193 O O . LEU A 1 273 ? 5.371 -7.830 -40.517 1.00 91.69 273 LEU A O 1
ATOM 2197 N N . ALA A 1 274 ? 5.583 -7.538 -38.306 1.00 88.38 274 ALA A N 1
ATOM 2198 C CA . ALA A 1 274 ? 5.760 -6.088 -38.372 1.00 88.38 274 ALA A CA 1
ATOM 2199 C C . ALA A 1 274 ? 7.073 -5.640 -39.045 1.00 88.38 274 ALA A C 1
ATOM 2201 O O . ALA A 1 274 ? 7.161 -4.492 -39.474 1.00 88.38 274 ALA A O 1
ATOM 2202 N N . LEU A 1 275 ? 8.087 -6.509 -39.122 1.00 85.44 275 LEU A N 1
ATOM 2203 C CA . LEU A 1 275 ? 9.350 -6.247 -39.824 1.00 85.44 275 LEU A CA 1
ATOM 2204 C C . LEU A 1 275 ? 9.483 -7.021 -41.148 1.00 85.44 275 LEU A C 1
ATOM 2206 O O . LEU A 1 275 ? 10.502 -6.871 -41.821 1.00 85.44 275 LEU A O 1
ATOM 2210 N N . ASP A 1 276 ? 8.502 -7.856 -41.508 1.00 77.00 276 ASP A N 1
ATOM 2211 C CA . ASP A 1 276 ? 8.416 -8.600 -42.781 1.00 77.00 276 ASP A CA 1
ATOM 2212 C C . ASP A 1 276 ? 7.812 -7.783 -43.939 1.00 77.00 276 ASP A C 1
ATOM 2214 O O . ASP A 1 276 ? 7.723 -8.287 -45.059 1.00 77.00 276 ASP A O 1
ATOM 2218 N N . THR A 1 277 ? 7.420 -6.532 -43.686 1.00 56.66 277 THR A N 1
ATOM 2219 C CA . THR A 1 277 ? 6.899 -5.580 -44.685 1.00 56.66 277 THR A CA 1
ATOM 2220 C C . THR A 1 277 ? 7.984 -4.677 -45.249 1.00 56.66 277 THR A C 1
ATOM 2222 O O . THR A 1 277 ? 8.015 -4.509 -46.486 1.00 56.66 277 THR A O 1
#

Organism: NCBI:txid933848

Foldseek 3Di:
DPPDDFFPWKWKWWQDPVPGIFTDDIPPDDDLDDRVVVRCQQPPPPCQVDQKDKDKDKDFPDVPRPDDPPDPCPPQNVLVVVLVVLVVLQVPAWFWKWKWWADPVDPVRTDTDDTKIWHKDAPDDDDSVDPDGGWIWTWIAHPVDRVHTPDIATLELQWAWADPDLVQQKIWTDGPDGTIMIIGTPDSVNSVSVVVSSVCSHPPDDRDDDDDPPPPPPPPDDDDPPPLQRMWMKIKMKGWAQDCVDPVRIIIMMIITTGSDPPNVVCVVVRVVVVVD

Secondary structure (DSSP, 8-state):
-----SEEEEEEEEEETTTEEEEEEEESS--SS-HHHHHHHHS-TTGGGSSEEEEEEEEE--GGGSS-TT----HHHHHHHHHHHHHHHHHT--EEEEEEEE-TTSTTSEEEEEEEEEEEEESS---TTSSS---EEEEEEESS-TTSEEEEEE-STT---EEEETTTTEEEE--SSS--EEEEESSHHHHHHHHHHHHHHHSPPPPPPPPPGGGTTS-S-------GGGEEEEEEEEEEEE-TTSTTSEEEEEEEEEES-S-GGGGHHHHHHHH--